Protein AF-A0A924YPX7-F1 (afdb_monomer)

Solvent-accessible surface area (backbone atoms only — not comparable to full-atom values): 20370 Å² total; per-residue (Å²): 118,102,68,87,63,78,76,49,75,68,55,46,31,71,74,67,75,46,56,71,67,58,42,47,72,77,21,93,62,18,71,65,40,52,32,58,79,67,73,52,71,82,62,98,81,65,88,79,87,69,49,73,69,54,42,52,54,50,44,54,51,50,30,52,48,48,40,57,52,16,71,75,41,89,43,35,63,50,70,67,57,47,29,70,74,68,69,49,53,67,71,54,42,50,70,62,23,90,63,19,62,62,46,46,34,56,76,32,71,48,53,85,43,94,85,47,98,66,92,66,54,72,66,57,46,46,48,48,48,47,54,44,29,66,74,66,76,43,89,66,52,68,70,55,37,46,72,70,35,100,57,56,49,66,65,46,35,69,71,34,72,37,71,70,39,42,54,52,53,43,49,56,47,36,58,74,77,44,70,84,48,76,68,62,74,79,53,76,78,89,85,76,86,82,76,92,68,78,96,77,76,92,77,81,95,82,77,88,76,79,84,85,76,84,87,67,101,60,93,84,76,35,62,80,61,65,52,96,84,42,52,45,40,58,85,42,38,69,42,33,52,54,51,44,69,76,43,33,60,83,75,36,33,47,81,76,48,78,52,95,54,88,47,30,24,41,31,29,37,58,81,32,80,90,79,68,36,66,44,83,39,31,29,33,68,25,39,38,48,47,49,49,66,74,73,64,65,62,68,91,66,38,59,32,38,42,16,43,40,79,74,45,92,86,56,92,55,51,75,47,39,49,59,61,50,49,60,62,56,66,70,66,62,134

pLDDT: mean 74.83, std 17.86, range [27.39, 98.38]

Foldseek 3Di:
DVPLDQADPVNCCVVVVDDQVNQCVVDVVGPVRVCVVVVRDDDPDDDDPQDPVNLVVVLVLLLVLLLVVCVVVVLEDDPVRSCVRSVDDQVSQCVSDVVRPVVSCVSNVGDYDPPDPQPDDLVRLLVQQVVLCVVVVARDDQVSSCVRGPDHPCSLCVVQVHDVSSLVSNLVVCCVPPVPDPCNVNRDDDDDDDDPDDPDDDDDPDDDDDDDDDDDPDDDFADQQPFPNRGGQDPWQVSLVVLCVVCVVVQQKAWPDADPDPQRTWIWGQPDPVVRDTDIFREHTGQEPCVCVVVVDDLVRGQEYEYCYYDDPPDPHHYDHVVVVSVVVVVPDD

Nearest PDB structures (foldseek):
  8ke8-assembly1_A  TM=3.317E-01  e=4.592E-02  Pseudomonas aeruginosa PAO1
  8ke8-assembly1_B  TM=3.394E-01  e=1.120E-01  Pseudomonas aeruginosa PAO1
  2gfn-assembly1_A  TM=3.762E-01  e=1.623E+00  Rhodococcus jostii RHA1
  2qtq-assembly1_A  TM=3.975E-01  e=3.311E+00  Novosphingobium aromaticivorans DSM 12444

Mean predicted aligned error: 21.14 Å

Structure (mmCIF, N/CA/C/O backbone):
data_AF-A0A924YPX7-F1
#
_entry.id   AF-A0A924YPX7-F1
#
loop_
_atom_site.group_PDB
_atom_site.id
_atom_site.type_symbol
_atom_site.label_atom_id
_atom_site.label_alt_id
_atom_site.label_comp_id
_atom_site.label_asym_id
_atom_site.label_entity_id
_atom_site.label_seq_id
_atom_site.pdbx_PDB_ins_code
_atom_site.Cartn_x
_atom_site.Cartn_y
_atom_site.Cartn_z
_atom_site.occupancy
_atom_site.B_iso_or_equiv
_atom_site.auth_seq_id
_atom_site.auth_comp_id
_atom_site.auth_asym_id
_atom_site.auth_atom_id
_atom_site.pdbx_PDB_model_num
ATOM 1 N N . ALA A 1 1 ? 11.083 26.591 34.589 1.00 41.91 1 ALA A N 1
ATOM 2 C CA . ALA A 1 1 ? 10.573 27.684 33.738 1.00 41.91 1 ALA A CA 1
ATOM 3 C C . ALA A 1 1 ? 10.255 28.860 34.644 1.00 41.91 1 ALA A C 1
ATOM 5 O O . ALA A 1 1 ? 9.500 28.667 35.586 1.00 41.91 1 ALA A O 1
ATOM 6 N N . GLU A 1 2 ? 10.817 30.038 34.387 1.00 41.34 2 GLU A N 1
ATOM 7 C CA . GLU A 1 2 ? 10.636 31.233 35.233 1.00 41.34 2 GLU A CA 1
ATOM 8 C C . GLU A 1 2 ? 9.213 31.822 35.226 1.00 41.34 2 GLU A C 1
ATOM 10 O O . GLU A 1 2 ? 8.984 32.828 35.872 1.00 41.34 2 GLU A O 1
ATOM 15 N N . ASN A 1 3 ? 8.230 31.198 34.565 1.00 39.47 3 ASN A N 1
ATOM 16 C CA . ASN A 1 3 ? 6.870 31.745 34.465 1.00 39.47 3 ASN A CA 1
ATOM 17 C C . ASN A 1 3 ? 5.744 30.707 34.589 1.00 39.47 3 ASN A C 1
ATOM 19 O O . ASN A 1 3 ? 4.694 30.881 33.980 1.00 39.47 3 ASN A O 1
ATOM 23 N N . GLY A 1 4 ? 5.942 29.597 35.316 1.00 49.72 4 GLY A N 1
ATOM 24 C CA . GLY A 1 4 ? 4.850 28.645 35.622 1.00 49.72 4 GLY A CA 1
ATOM 25 C C . GLY A 1 4 ? 4.107 28.059 34.404 1.00 49.72 4 GLY A C 1
ATOM 26 O O . GLY A 1 4 ? 3.046 27.460 34.552 1.00 49.72 4 GLY A O 1
ATOM 27 N N . GLY A 1 5 ? 4.646 28.245 33.198 1.00 50.56 5 GLY A N 1
ATOM 28 C CA . GLY A 1 5 ? 4.020 27.875 31.939 1.00 50.56 5 GLY A CA 1
ATOM 29 C C . GLY A 1 5 ? 4.278 26.416 31.589 1.00 50.56 5 GLY A C 1
ATOM 30 O O . GLY A 1 5 ? 5.393 25.909 31.734 1.00 50.56 5 GLY A O 1
ATOM 31 N N . VAL A 1 6 ? 3.229 25.756 31.105 1.00 57.00 6 VAL A N 1
ATOM 32 C CA . VAL A 1 6 ? 3.247 24.385 30.590 1.00 57.00 6 VAL A CA 1
ATOM 33 C C . VAL A 1 6 ? 4.208 24.310 29.398 1.00 57.00 6 VAL A C 1
ATOM 35 O O . VAL A 1 6 ? 3.916 24.852 28.339 1.00 57.00 6 VAL A O 1
ATOM 38 N N . ILE A 1 7 ? 5.348 23.632 29.558 1.00 61.16 7 ILE A N 1
ATOM 39 C CA . ILE A 1 7 ? 6.300 23.377 28.467 1.00 61.16 7 ILE A CA 1
ATOM 40 C C . ILE A 1 7 ? 6.010 22.012 27.833 1.00 61.16 7 ILE A C 1
ATOM 42 O O . ILE A 1 7 ? 5.847 21.006 28.528 1.00 61.16 7 ILE A O 1
ATOM 46 N N . SER A 1 8 ? 5.920 21.957 26.504 1.00 60.59 8 SER A N 1
ATOM 47 C CA . SER A 1 8 ? 5.726 20.689 25.785 1.00 60.59 8 SER A CA 1
ATOM 48 C C . SER A 1 8 ? 7.049 19.933 25.595 1.00 60.59 8 SER A C 1
ATOM 50 O O . SER A 1 8 ? 8.117 20.539 25.565 1.00 60.59 8 SER A O 1
ATOM 52 N N . ALA A 1 9 ? 6.995 18.611 25.377 1.00 54.22 9 ALA A N 1
ATOM 53 C CA . ALA A 1 9 ? 8.192 17.799 25.099 1.00 54.22 9 ALA A CA 1
ATOM 54 C C . ALA A 1 9 ? 9.000 18.328 23.904 1.00 54.22 9 ALA A C 1
ATOM 56 O O . ALA A 1 9 ? 10.225 18.280 23.891 1.00 54.22 9 ALA A O 1
ATOM 57 N N . ARG A 1 10 ? 8.298 18.837 22.886 1.00 55.50 10 ARG A N 1
ATOM 58 C CA . ARG A 1 10 ? 8.903 19.405 21.679 1.00 55.50 10 ARG A CA 1
ATOM 59 C C . ARG A 1 10 ? 9.604 20.728 21.981 1.00 55.50 10 ARG A C 1
ATOM 61 O O . ARG A 1 10 ? 10.709 20.953 21.507 1.00 55.50 10 ARG A O 1
ATOM 68 N N . GLU A 1 11 ? 8.980 21.569 22.795 1.00 61.91 11 GLU A N 1
ATOM 69 C CA . GLU A 1 11 ? 9.531 22.861 23.199 1.00 61.91 11 GLU A CA 1
ATOM 70 C C . GLU A 1 11 ? 10.724 22.705 24.153 1.00 61.91 11 GLU A C 1
ATOM 72 O O . GLU A 1 11 ? 11.704 23.435 24.036 1.00 61.91 11 GLU A O 1
ATOM 77 N N . PHE A 1 12 ? 10.690 21.704 25.037 1.00 68.50 12 PHE A N 1
ATOM 78 C CA . PHE A 1 12 ? 11.817 21.354 25.900 1.00 68.50 12 PHE A CA 1
ATOM 79 C C . PHE A 1 12 ? 13.024 20.856 25.100 1.00 68.50 12 PHE A C 1
ATOM 81 O O . PHE A 1 12 ? 14.140 21.295 25.348 1.00 68.50 12 PHE A O 1
ATOM 88 N N . VAL A 1 13 ? 12.809 19.998 24.098 1.00 65.94 13 VAL A N 1
ATOM 89 C CA . VAL A 1 13 ? 13.869 19.532 23.183 1.00 65.94 13 VAL A CA 1
ATOM 90 C C . VAL A 1 13 ? 14.471 20.703 22.399 1.00 65.94 13 VAL A C 1
ATOM 92 O O . VAL A 1 13 ? 15.687 20.802 22.261 1.00 65.94 13 VAL A O 1
ATOM 95 N N . GLN A 1 14 ? 13.629 21.629 21.936 1.00 66.88 14 GLN A N 1
ATOM 96 C CA . GLN A 1 14 ? 14.055 22.782 21.143 1.00 66.88 14 GLN A CA 1
ATOM 97 C C . GLN A 1 14 ? 14.807 23.842 21.964 1.00 66.88 14 GLN A C 1
ATOM 99 O O . GLN A 1 14 ? 15.749 24.441 21.455 1.00 66.88 14 GLN A O 1
ATOM 104 N N . LYS A 1 15 ? 14.404 24.081 23.220 1.00 72.25 15 LYS A N 1
ATOM 105 C CA . LYS A 1 15 ? 15.029 25.080 24.107 1.00 72.25 15 LYS A CA 1
ATOM 106 C C . LYS A 1 15 ? 16.181 24.519 24.944 1.00 72.25 15 LYS A C 1
ATOM 108 O O . LYS A 1 15 ? 17.091 25.261 25.287 1.00 72.25 15 LYS A O 1
ATOM 113 N N . GLY A 1 16 ? 16.124 23.236 25.297 1.00 69.12 16 GLY A N 1
ATOM 114 C CA . GLY A 1 16 ? 17.084 22.569 26.180 1.00 69.12 16 GLY A CA 1
ATOM 115 C C . GLY A 1 16 ? 18.235 21.872 25.457 1.00 69.12 16 GLY A C 1
ATOM 116 O O . GLY A 1 16 ? 19.184 21.465 26.112 1.00 69.12 16 GLY A O 1
ATOM 117 N N . GLY A 1 17 ? 18.172 21.711 24.130 1.00 6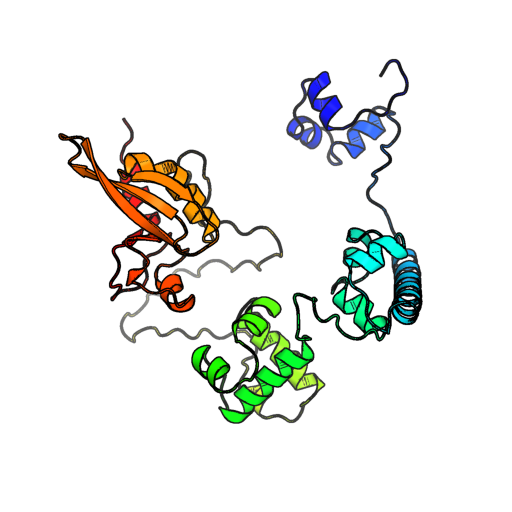3.12 17 GLY A N 1
ATOM 118 C CA . GLY A 1 17 ? 19.253 21.102 23.344 1.00 63.12 17 GLY A CA 1
ATOM 119 C C . GLY A 1 17 ? 19.420 19.587 23.532 1.00 63.12 17 GLY A C 1
ATOM 120 O O . GLY A 1 17 ? 20.372 19.008 23.016 1.00 63.12 17 GLY A O 1
ATOM 121 N N . PHE A 1 18 ? 18.500 18.926 24.237 1.00 71.38 18 PHE A N 1
ATOM 122 C CA . PHE A 1 18 ? 18.502 17.475 24.432 1.00 71.38 18 PHE A CA 1
ATOM 123 C C . PHE A 1 18 ? 17.587 16.798 23.412 1.00 71.38 18 PHE A C 1
ATOM 125 O O . PHE A 1 18 ? 16.430 17.192 23.267 1.00 71.38 18 PHE A O 1
ATOM 132 N N . SER A 1 19 ? 18.063 15.751 22.730 1.00 65.06 19 SER A N 1
ATOM 133 C CA . SER A 1 19 ? 17.203 14.954 21.849 1.00 65.06 19 SER A CA 1
ATOM 134 C C . SER A 1 19 ? 16.206 14.116 22.662 1.00 65.06 19 SER A C 1
ATOM 136 O O . SER A 1 19 ? 16.443 13.776 23.824 1.00 65.06 19 SER A O 1
ATOM 138 N N . ARG A 1 20 ? 15.078 13.732 22.046 1.00 56.12 20 ARG A N 1
ATOM 139 C CA . ARG A 1 20 ? 14.090 12.847 22.696 1.00 56.12 20 ARG A CA 1
ATOM 140 C C . ARG A 1 20 ? 14.691 11.506 23.119 1.00 56.12 20 ARG A C 1
ATOM 142 O O . ARG A 1 20 ? 14.263 10.956 24.125 1.00 56.12 20 ARG A O 1
ATOM 149 N N . GLU A 1 21 ? 15.688 11.025 22.384 1.00 63.78 21 GLU A N 1
ATOM 150 C CA . GLU A 1 21 ? 16.387 9.767 22.659 1.00 63.78 21 GLU A CA 1
ATOM 151 C C . GLU A 1 21 ? 17.209 9.836 23.947 1.00 63.78 21 GLU A C 1
ATOM 153 O O . GLU A 1 21 ? 17.250 8.867 24.701 1.00 63.78 21 GLU A O 1
ATOM 158 N N . VAL A 1 22 ? 17.820 10.991 24.235 1.00 71.75 22 VAL A N 1
ATOM 159 C CA . VAL A 1 22 ? 18.537 11.227 25.497 1.00 71.75 22 VAL A CA 1
ATOM 160 C C . VAL A 1 22 ? 17.563 11.195 26.675 1.00 71.75 22 VAL A C 1
ATOM 162 O O . VAL A 1 22 ? 17.852 10.570 27.691 1.00 71.75 22 VAL A O 1
ATOM 165 N N . ILE A 1 23 ? 16.374 11.785 26.518 1.00 66.06 23 ILE A N 1
ATOM 166 C CA . ILE A 1 23 ? 15.333 11.786 27.557 1.00 66.06 23 ILE A CA 1
ATOM 167 C C . ILE A 1 23 ? 14.850 10.359 27.846 1.00 66.06 23 ILE A C 1
ATOM 169 O O . ILE A 1 23 ? 14.754 9.981 29.005 1.00 66.06 23 ILE A O 1
ATOM 173 N N . THR A 1 24 ? 14.603 9.547 26.817 1.00 69.19 24 THR A N 1
ATOM 174 C CA . THR A 1 24 ? 14.185 8.141 26.987 1.00 69.19 24 THR A CA 1
ATOM 175 C C . THR A 1 24 ? 15.289 7.218 27.498 1.00 69.19 24 THR A C 1
ATOM 177 O O . THR A 1 24 ? 14.994 6.106 27.912 1.00 69.19 24 THR A O 1
ATOM 180 N N . ARG A 1 25 ? 16.559 7.639 27.438 1.00 72.12 25 ARG A N 1
ATOM 181 C CA . ARG A 1 25 ? 17.691 6.882 27.996 1.00 72.12 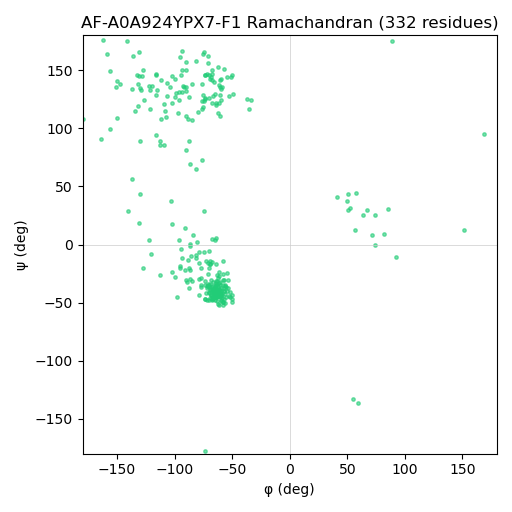25 ARG A CA 1
ATOM 182 C C . ARG A 1 25 ? 17.914 7.151 29.477 1.00 72.12 25 ARG A C 1
ATOM 184 O O . ARG A 1 25 ? 18.459 6.300 30.165 1.00 72.12 25 ARG A O 1
ATOM 191 N N . LEU A 1 26 ? 17.593 8.364 29.918 1.00 72.69 26 LEU A N 1
ATOM 192 C CA . LEU A 1 26 ? 17.820 8.822 31.289 1.00 72.69 26 LEU A CA 1
ATOM 193 C C . LEU A 1 26 ? 16.585 8.643 32.177 1.00 72.69 26 LEU A C 1
ATOM 195 O O . LEU A 1 26 ? 16.719 8.631 33.395 1.00 72.69 26 LEU A O 1
ATOM 199 N N . PHE A 1 27 ? 15.408 8.516 31.566 1.00 69.81 27 PHE A N 1
ATOM 200 C CA . PHE A 1 27 ? 14.130 8.329 32.239 1.00 69.81 27 PHE A CA 1
ATOM 201 C C . PHE A 1 27 ? 13.373 7.212 31.519 1.00 69.81 27 PHE A C 1
ATOM 203 O O . PHE A 1 27 ? 13.007 7.370 30.350 1.00 69.81 27 PHE A O 1
ATOM 210 N N . ASP A 1 28 ? 13.137 6.094 32.202 1.00 60.25 28 ASP A N 1
ATOM 211 C CA . ASP A 1 28 ? 12.469 4.908 31.650 1.00 60.25 28 ASP A CA 1
ATOM 212 C C . ASP A 1 28 ? 11.008 5.208 31.259 1.00 60.25 28 ASP A C 1
ATOM 214 O O . ASP A 1 28 ? 10.484 4.691 30.271 1.00 60.25 28 ASP A O 1
ATOM 218 N N . GLY A 1 29 ? 10.357 6.129 31.976 1.00 58.66 29 GLY A N 1
ATOM 219 C CA . GLY A 1 29 ? 9.059 6.721 31.641 1.00 58.66 29 GLY A CA 1
ATOM 220 C C . GLY A 1 29 ? 9.140 7.901 30.659 1.00 58.66 29 GLY A C 1
ATOM 221 O O . GLY A 1 29 ? 8.142 8.598 30.427 1.00 58.66 29 GLY A O 1
ATOM 222 N N . GLY A 1 30 ? 10.321 8.159 30.093 1.00 70.62 30 GLY A N 1
ATOM 223 C CA . GLY A 1 30 ? 10.601 9.199 29.111 1.00 70.62 30 GLY A CA 1
ATOM 224 C C . GLY A 1 30 ? 10.185 10.595 29.575 1.00 70.62 30 GLY A C 1
ATOM 225 O O . GLY A 1 30 ? 10.453 11.029 30.694 1.00 70.62 30 GLY A O 1
ATOM 226 N N . TRP A 1 31 ? 9.498 11.326 28.695 1.00 61.03 31 TRP A N 1
ATOM 227 C CA . TRP A 1 31 ? 9.063 12.702 28.962 1.00 61.03 31 TRP A CA 1
ATOM 228 C C . TRP A 1 31 ? 8.176 12.835 30.210 1.00 61.03 31 TRP A C 1
ATOM 230 O O . TRP A 1 31 ? 8.247 13.840 30.914 1.00 61.03 31 TRP A O 1
ATOM 240 N N . SER A 1 32 ? 7.342 11.834 30.489 1.00 55.81 32 SER A N 1
ATOM 241 C CA . SER A 1 32 ? 6.401 11.871 31.611 1.00 55.81 32 SER A CA 1
ATOM 242 C C . SER A 1 32 ? 7.112 11.818 32.961 1.00 55.81 32 SER A C 1
ATOM 244 O O . SER A 1 32 ? 6.704 12.515 33.889 1.00 55.81 32 SER A O 1
ATOM 246 N N . GLU A 1 33 ? 8.184 11.031 33.054 1.00 67.50 33 GLU A N 1
ATOM 247 C CA . GLU A 1 33 ? 8.979 10.867 34.271 1.00 67.50 33 GLU A CA 1
ATOM 248 C C . GLU A 1 33 ? 9.935 12.046 34.489 1.00 67.50 33 GLU A C 1
ATOM 250 O O . GLU A 1 33 ? 9.947 12.610 35.581 1.00 67.50 33 GLU A O 1
ATOM 255 N N . LEU A 1 34 ? 10.622 12.515 33.437 1.00 71.88 34 LEU A N 1
ATOM 256 C CA . LEU A 1 34 ? 11.422 13.748 33.487 1.00 71.88 34 LEU A CA 1
ATOM 257 C C . LEU A 1 34 ? 10.589 14.934 34.001 1.00 71.88 34 LEU A C 1
ATOM 259 O O . LEU A 1 34 ? 11.038 15.710 34.841 1.00 71.88 34 LEU A O 1
ATOM 263 N N . ARG A 1 35 ? 9.355 15.073 33.506 1.00 67.69 35 ARG A N 1
ATOM 264 C CA . ARG A 1 35 ? 8.432 16.143 33.902 1.00 67.69 35 ARG A CA 1
ATOM 265 C C . ARG A 1 35 ? 8.055 16.061 35.386 1.00 67.69 35 ARG A C 1
ATOM 267 O O . ARG A 1 35 ? 7.967 17.101 36.036 1.00 67.69 35 ARG A O 1
ATOM 274 N N . ASN A 1 36 ? 7.848 14.847 35.901 1.00 64.25 36 ASN A N 1
ATOM 275 C CA . ASN A 1 36 ? 7.548 14.605 37.312 1.00 64.25 36 ASN A CA 1
ATOM 276 C C . ASN A 1 36 ? 8.758 14.947 38.197 1.00 64.25 36 ASN A C 1
ATOM 278 O O . ASN A 1 36 ? 8.633 15.722 39.141 1.00 64.25 36 ASN A O 1
ATOM 282 N N . ALA A 1 37 ? 9.948 14.466 37.823 1.00 72.06 37 ALA A N 1
ATOM 283 C CA . ALA A 1 37 ? 11.198 14.772 38.516 1.00 72.06 37 ALA A CA 1
ATOM 284 C C . ALA A 1 37 ? 11.526 16.279 38.520 1.00 72.06 37 ALA A C 1
ATOM 286 O O . ALA A 1 37 ? 12.093 16.790 39.482 1.00 72.06 37 ALA A O 1
ATOM 287 N N . ALA A 1 38 ? 11.135 17.004 37.467 1.00 70.44 38 ALA A N 1
ATOM 288 C CA . ALA A 1 38 ? 11.343 18.445 37.330 1.00 70.44 38 ALA A CA 1
ATOM 289 C C . ALA A 1 38 ? 10.236 19.317 37.961 1.00 70.44 38 ALA A C 1
ATOM 291 O O . ALA A 1 38 ? 10.304 20.543 37.854 1.00 70.44 38 ALA A O 1
ATOM 292 N N . GLY A 1 39 ? 9.202 18.723 38.574 1.00 64.75 39 GLY A N 1
ATOM 293 C CA . GLY A 1 39 ? 8.096 19.465 39.196 1.00 64.75 39 GLY A CA 1
ATOM 294 C C . GLY A 1 39 ? 7.252 20.290 38.213 1.00 64.75 39 GLY A C 1
ATOM 295 O O . GLY A 1 39 ? 6.666 21.302 38.593 1.00 64.75 39 GLY A O 1
ATOM 296 N N . ILE A 1 40 ? 7.206 19.899 36.935 1.00 63.62 40 ILE A N 1
ATOM 297 C CA . ILE A 1 40 ? 6.476 20.620 35.884 1.00 63.62 40 ILE A CA 1
ATOM 298 C C . ILE A 1 40 ? 5.023 20.123 35.841 1.00 63.62 40 ILE A C 1
ATOM 300 O O . ILE A 1 40 ? 4.765 18.928 35.683 1.00 63.62 40 ILE A O 1
ATOM 304 N N . ALA A 1 41 ? 4.060 21.045 35.925 1.00 51.72 41 ALA A N 1
ATOM 305 C CA . ALA A 1 41 ? 2.635 20.718 35.890 1.00 51.72 41 ALA A CA 1
ATOM 306 C C . ALA A 1 41 ? 2.225 19.996 34.581 1.00 51.72 41 ALA A C 1
ATOM 308 O O . ALA A 1 41 ? 2.741 20.311 33.500 1.00 51.72 41 ALA A O 1
ATOM 309 N N . PRO A 1 42 ? 1.310 19.010 34.645 1.00 46.50 42 PRO A N 1
ATOM 310 C CA . PRO A 1 42 ? 0.964 18.185 33.495 1.00 46.50 42 PRO A CA 1
ATOM 311 C C . PRO A 1 42 ? 0.237 18.958 32.382 1.00 46.50 42 PRO A C 1
ATOM 313 O O . PRO A 1 42 ? -0.625 19.795 32.628 1.00 46.50 42 PRO A O 1
ATOM 316 N N . HIS A 1 43 ? 0.570 18.624 31.131 1.00 39.75 43 HIS A N 1
ATOM 317 C CA . HIS A 1 43 ? -0.114 19.110 29.930 1.00 39.75 43 HIS A CA 1
ATOM 318 C C . HIS A 1 43 ? -1.525 18.493 29.847 1.00 39.75 43 HIS A C 1
ATOM 320 O O . HIS A 1 43 ? -1.645 17.294 30.108 1.00 39.75 43 HIS A O 1
ATOM 326 N N . PRO A 1 44 ? -2.565 19.226 29.399 1.00 41.03 44 PRO A N 1
ATOM 327 C CA . PRO A 1 44 ? -3.962 18.757 29.332 1.00 41.03 44 PRO A CA 1
ATOM 328 C C . PRO A 1 44 ? -4.238 17.575 28.378 1.00 41.03 44 PRO A C 1
ATOM 330 O O . PRO A 1 44 ? -5.382 17.170 28.220 1.00 41.03 44 PRO A O 1
ATOM 333 N N . TYR A 1 45 ? -3.203 16.983 27.777 1.00 33.19 45 TYR A N 1
ATOM 334 C CA . TYR A 1 45 ? -3.290 15.701 27.077 1.00 33.19 45 TYR A CA 1
ATOM 335 C C . TYR A 1 45 ? -2.469 14.681 27.868 1.00 33.19 45 TYR A C 1
ATOM 337 O O . TYR A 1 45 ? -1.273 14.501 27.632 1.00 33.19 45 TYR A O 1
ATOM 345 N N . ALA A 1 46 ? -3.108 14.077 28.866 1.00 35.81 46 ALA A N 1
ATOM 346 C CA . ALA A 1 46 ? -2.582 12.938 29.608 1.00 35.81 46 ALA A CA 1
ATOM 347 C C . ALA A 1 46 ? -3.085 11.624 28.974 1.00 35.81 46 ALA A C 1
ATOM 349 O O . ALA A 1 46 ? -4.190 11.602 28.428 1.00 35.81 46 ALA A O 1
ATOM 350 N N . PRO A 1 47 ? -2.323 10.517 29.049 1.00 38.03 47 PRO A N 1
ATOM 351 C CA . PRO A 1 47 ? -2.890 9.194 28.822 1.00 38.03 47 PRO A CA 1
ATOM 352 C C . PRO A 1 47 ? -3.917 8.927 29.933 1.00 38.03 47 PRO A C 1
ATOM 354 O O . PRO A 1 47 ? -3.602 9.030 31.118 1.00 38.03 47 PRO A O 1
ATOM 357 N N . HIS A 1 48 ? -5.165 8.665 29.553 1.00 43.19 48 HIS A N 1
ATOM 358 C CA . HIS A 1 48 ? -6.250 8.411 30.498 1.00 43.19 48 HIS A CA 1
ATOM 359 C C . HIS A 1 48 ? -6.129 6.987 31.062 1.00 43.19 48 HIS A C 1
ATOM 361 O O . HIS A 1 48 ? -6.261 6.022 30.312 1.00 43.19 48 HIS A O 1
ATOM 367 N N . ASN A 1 49 ? -5.904 6.865 32.374 1.00 45.56 49 ASN A N 1
ATOM 368 C CA . ASN A 1 49 ? -6.105 5.626 33.132 1.00 45.56 49 ASN A CA 1
ATOM 369 C C . ASN A 1 49 ? -7.612 5.426 33.360 1.00 45.56 49 ASN A C 1
ATOM 371 O O . ASN A 1 49 ? -8.107 5.654 34.460 1.00 45.56 49 ASN A O 1
ATOM 375 N N . ASP A 1 50 ? -8.350 5.067 32.310 1.00 51.53 50 ASP A N 1
ATOM 376 C CA . ASP A 1 50 ? -9.742 4.638 32.465 1.00 51.53 50 ASP A CA 1
ATOM 377 C C . ASP A 1 50 ? -9.741 3.217 33.054 1.00 51.53 50 ASP A C 1
ATOM 379 O O . ASP A 1 50 ? -9.117 2.313 32.492 1.00 51.53 50 ASP A O 1
ATOM 383 N N . THR A 1 51 ? -10.402 3.006 34.195 1.00 57.44 51 THR A N 1
ATOM 384 C CA . THR A 1 51 ? -10.592 1.653 34.740 1.00 57.44 51 THR A CA 1
ATOM 385 C C . THR A 1 51 ? -11.592 0.869 33.879 1.00 57.44 51 THR A C 1
ATOM 387 O O . THR A 1 51 ? -12.356 1.460 33.115 1.00 57.44 51 THR A O 1
ATOM 390 N N . ALA A 1 52 ? -11.631 -0.464 33.995 1.00 51.00 52 ALA A N 1
ATOM 391 C CA . ALA A 1 52 ? -12.609 -1.283 33.263 1.00 51.00 52 ALA A CA 1
ATOM 392 C C . ALA A 1 52 ? -14.062 -0.818 33.513 1.00 51.00 52 ALA A C 1
ATOM 394 O O . ALA A 1 52 ? -14.836 -0.676 32.569 1.00 51.00 52 ALA A O 1
ATOM 395 N N . ASN A 1 53 ? -14.385 -0.439 34.757 1.00 58.69 53 ASN A N 1
ATOM 396 C CA . ASN A 1 53 ? -15.692 0.121 35.113 1.00 58.69 53 ASN A CA 1
ATOM 397 C C . ASN A 1 53 ? -15.984 1.468 34.425 1.00 58.69 53 ASN A C 1
ATOM 399 O O . ASN A 1 53 ? -17.132 1.736 34.067 1.00 58.69 53 ASN A O 1
ATOM 403 N N . ASP A 1 54 ? -14.970 2.314 34.215 1.00 69.19 54 ASP A N 1
ATOM 404 C CA . ASP A 1 54 ? -15.142 3.593 33.515 1.00 69.19 54 ASP A CA 1
ATOM 405 C C . ASP A 1 54 ? -15.421 3.383 32.025 1.00 69.19 54 ASP A C 1
ATOM 407 O O . ASP A 1 54 ? -16.205 4.121 31.424 1.00 69.19 54 ASP A O 1
ATOM 411 N N . LEU A 1 55 ? -14.789 2.376 31.417 1.00 67.75 55 LEU A N 1
ATOM 412 C CA . LEU A 1 55 ? -15.017 2.025 30.018 1.00 67.75 55 LEU A CA 1
ATOM 413 C C . LEU A 1 55 ? -16.414 1.434 29.811 1.00 67.75 55 LEU A C 1
ATOM 415 O O . LEU A 1 55 ? -17.075 1.827 28.852 1.00 67.75 55 LEU A O 1
ATOM 419 N N . ASP A 1 56 ? -16.907 0.601 30.728 1.00 69.94 56 ASP A N 1
ATOM 420 C CA . ASP A 1 56 ? -18.267 0.048 30.667 1.00 69.94 56 ASP A CA 1
ATOM 421 C C . ASP A 1 56 ? -19.345 1.132 30.816 1.00 69.94 56 ASP A C 1
ATOM 423 O O . ASP A 1 56 ? -20.312 1.179 30.045 1.00 69.94 56 ASP A O 1
ATOM 427 N N . ALA A 1 57 ? -19.157 2.072 31.747 1.00 74.38 57 ALA A N 1
ATOM 428 C CA . ALA A 1 57 ? -20.050 3.220 31.893 1.00 74.38 57 ALA A CA 1
ATOM 429 C C . ALA A 1 57 ? -20.059 4.095 30.625 1.00 74.38 57 ALA A C 1
ATOM 431 O O . ALA A 1 57 ? -21.124 4.492 30.137 1.00 74.38 57 ALA A O 1
ATOM 432 N N . LYS A 1 58 ? -18.881 4.348 30.035 1.00 82.19 58 LYS A N 1
ATOM 433 C CA . LYS A 1 58 ? -18.752 5.072 28.759 1.00 82.19 58 LYS A CA 1
ATOM 434 C C . LYS A 1 58 ? -19.380 4.297 27.600 1.00 82.19 58 LYS A C 1
ATOM 436 O O . LYS A 1 58 ? -20.030 4.914 26.759 1.00 82.19 58 LYS A O 1
ATOM 441 N N . ARG A 1 59 ? -19.261 2.966 27.574 1.00 81.31 59 ARG A N 1
ATOM 442 C CA . ARG A 1 59 ? -19.883 2.084 26.574 1.00 81.31 59 ARG A CA 1
ATOM 443 C C . ARG A 1 59 ? -21.396 2.258 26.562 1.00 81.31 59 ARG A C 1
ATOM 445 O O . ARG A 1 59 ? -21.979 2.524 25.511 1.00 81.31 59 ARG A O 1
ATOM 452 N N . MET A 1 60 ? -22.024 2.202 27.734 1.00 81.88 60 MET A N 1
ATOM 453 C CA . MET A 1 60 ? -23.471 2.394 27.878 1.00 81.88 60 MET A CA 1
ATOM 454 C C . MET A 1 60 ? -23.921 3.816 27.519 1.00 81.88 60 MET A C 1
ATOM 456 O O . MET A 1 60 ? -24.944 3.993 26.845 1.00 81.88 60 MET A O 1
ATOM 460 N N . ALA A 1 61 ? -23.143 4.830 27.907 1.00 84.56 61 ALA A N 1
ATOM 461 C CA . ALA A 1 61 ? -23.419 6.221 27.553 1.00 84.56 61 ALA A CA 1
ATOM 462 C C . ALA A 1 61 ? -23.352 6.453 26.033 1.00 84.56 61 ALA A C 1
ATOM 464 O O . ALA A 1 61 ? -24.234 7.103 25.470 1.00 84.56 61 ALA A O 1
ATOM 465 N N . MET A 1 62 ? -22.358 5.872 25.350 1.00 86.75 62 MET A N 1
ATOM 466 C CA . MET A 1 62 ? -22.218 5.963 23.895 1.00 86.75 62 MET A CA 1
ATOM 467 C C . MET A 1 62 ? -23.368 5.277 23.155 1.00 86.75 62 MET A C 1
ATOM 469 O O . MET A 1 62 ? -23.912 5.870 22.225 1.00 86.75 62 MET A O 1
ATOM 473 N N . ILE A 1 63 ? -23.785 4.077 23.580 1.00 86.62 63 ILE A N 1
ATOM 474 C CA . ILE A 1 63 ? -24.925 3.359 22.978 1.00 86.62 63 ILE A CA 1
ATOM 475 C C . ILE A 1 63 ? -26.208 4.186 23.104 1.00 86.62 63 ILE A C 1
ATOM 477 O O . ILE A 1 63 ? -26.957 4.339 22.139 1.00 86.62 63 ILE A O 1
ATOM 481 N N . THR A 1 64 ? -26.448 4.757 24.284 1.00 88.75 64 THR A N 1
ATOM 482 C CA . THR A 1 64 ? -27.630 5.590 24.546 1.00 88.75 64 THR A CA 1
ATOM 483 C C . THR A 1 64 ? -27.613 6.863 23.699 1.00 88.75 64 THR A C 1
ATOM 485 O O . THR A 1 64 ? -28.614 7.201 23.066 1.00 88.75 64 THR A O 1
ATOM 488 N N . ALA A 1 65 ? -26.466 7.544 23.623 1.00 87.44 65 ALA A N 1
ATOM 489 C CA . ALA A 1 65 ? -26.303 8.726 22.782 1.00 87.44 65 ALA A CA 1
ATOM 490 C C . ALA A 1 65 ? -26.521 8.399 21.298 1.00 87.44 65 ALA A C 1
ATOM 492 O O . ALA A 1 65 ? -27.199 9.150 20.601 1.00 87.44 65 ALA A O 1
ATOM 493 N N . ALA A 1 66 ? -26.000 7.264 20.826 1.00 87.19 66 ALA A N 1
ATOM 494 C CA . ALA A 1 66 ? -26.147 6.836 19.441 1.00 87.19 66 ALA A CA 1
ATOM 495 C C . ALA A 1 66 ? -27.623 6.587 19.094 1.00 87.19 66 ALA A C 1
ATOM 497 O O . ALA A 1 66 ? -28.096 7.098 18.080 1.00 87.19 66 ALA A O 1
ATOM 498 N N . LYS A 1 67 ? -28.374 5.895 19.965 1.00 88.69 67 LYS A N 1
ATOM 499 C CA . LYS A 1 67 ? -29.825 5.683 19.806 1.00 88.69 67 LYS A CA 1
ATOM 500 C C . LYS A 1 67 ? -30.595 6.999 19.700 1.00 88.69 67 LYS A C 1
ATOM 502 O O . LYS A 1 67 ? -31.406 7.166 18.793 1.00 88.69 67 LYS A O 1
ATOM 507 N N . ASN A 1 68 ? -30.310 7.947 20.592 1.00 86.31 68 ASN A N 1
ATOM 508 C CA . ASN A 1 68 ? -30.987 9.245 20.612 1.00 86.31 68 ASN A CA 1
ATOM 509 C C . ASN A 1 68 ? -30.681 10.082 19.363 1.00 86.31 68 ASN A C 1
ATOM 511 O O . ASN A 1 68 ? -31.575 10.722 18.816 1.00 86.31 68 ASN A O 1
ATOM 515 N N . ILE A 1 69 ? -29.428 10.070 18.903 1.00 86.56 69 ILE A N 1
ATOM 516 C CA . ILE A 1 69 ? -29.001 10.796 17.702 1.00 86.56 69 ILE A CA 1
ATOM 517 C C . ILE A 1 69 ? -29.647 10.189 16.452 1.00 86.56 69 ILE A C 1
ATOM 519 O O . ILE A 1 69 ? -30.191 10.934 15.641 1.00 86.56 69 ILE A O 1
ATOM 523 N N . ALA A 1 70 ? -29.667 8.860 16.333 1.00 84.38 70 ALA A N 1
ATOM 524 C CA . ALA A 1 70 ? -30.296 8.180 15.204 1.00 84.38 70 ALA A CA 1
ATOM 525 C C . ALA A 1 70 ? -31.814 8.394 15.158 1.00 84.38 70 ALA A C 1
ATOM 527 O O . ALA A 1 70 ? -32.360 8.619 14.082 1.00 84.38 70 ALA A O 1
ATOM 528 N N . ALA A 1 71 ? -32.494 8.412 16.310 1.00 84.50 71 ALA A N 1
ATOM 529 C CA . ALA A 1 71 ? -33.920 8.742 16.381 1.00 84.50 71 ALA A CA 1
ATOM 530 C C . ALA A 1 71 ? -34.235 10.168 15.885 1.00 84.50 71 ALA A C 1
ATOM 532 O O . ALA A 1 71 ? -35.355 10.441 15.468 1.00 84.50 71 ALA A O 1
ATOM 533 N N . GLN A 1 72 ? -33.252 11.072 15.915 1.00 82.31 72 GLN A N 1
ATOM 534 C CA . GLN A 1 72 ? -33.365 12.450 15.426 1.00 82.31 72 GLN A CA 1
ATOM 535 C C . GLN A 1 72 ? -32.889 12.624 13.969 1.00 82.31 72 GLN A C 1
ATOM 537 O O . GLN A 1 72 ? -32.984 13.732 13.449 1.00 82.31 72 GLN A O 1
ATOM 542 N N . SER A 1 73 ? -32.364 11.571 13.333 1.00 73.50 73 SER A N 1
ATOM 543 C CA . SER A 1 73 ? -31.800 11.581 11.970 1.00 73.50 73 SER A CA 1
ATOM 544 C C . SER A 1 73 ? -32.370 10.443 11.106 1.00 73.50 73 SER A C 1
ATOM 546 O O . SER A 1 73 ? -31.624 9.735 10.432 1.00 73.50 73 SER A O 1
ATOM 548 N N . ASP A 1 74 ? -33.686 10.210 11.165 1.00 71.69 74 ASP A N 1
ATOM 549 C CA . ASP A 1 74 ? -34.394 9.183 10.374 1.00 71.69 74 ASP A CA 1
ATOM 550 C C . ASP A 1 74 ? -33.804 7.758 10.480 1.00 71.69 74 ASP A C 1
ATOM 552 O O . ASP A 1 74 ? -33.859 6.957 9.549 1.00 71.69 74 ASP A O 1
ATOM 556 N N . GLY A 1 75 ? -33.227 7.414 11.636 1.00 66.06 75 GLY A N 1
ATOM 557 C CA . GLY A 1 75 ? -32.689 6.080 11.911 1.00 66.06 75 GLY A CA 1
ATOM 558 C C . GLY A 1 75 ? -31.289 5.822 11.350 1.00 66.06 75 GLY A C 1
ATOM 559 O O . GLY A 1 75 ? -30.818 4.683 11.412 1.00 66.06 75 GLY A O 1
ATOM 560 N N . VAL A 1 76 ? -30.604 6.851 10.841 1.00 68.06 76 VAL A N 1
ATOM 561 C CA . VAL A 1 76 ? -29.273 6.727 10.239 1.00 68.06 76 VAL A CA 1
ATOM 562 C C . VAL A 1 76 ? -28.328 7.794 10.800 1.00 68.06 76 VAL A C 1
ATOM 564 O O . VAL A 1 76 ? -28.694 8.946 10.996 1.00 68.06 76 VAL A O 1
ATOM 567 N N . THR A 1 77 ? -27.080 7.433 11.103 1.00 77.75 77 THR A N 1
ATOM 568 C CA . THR A 1 77 ? -26.069 8.383 11.598 1.00 77.75 77 THR A CA 1
ATOM 569 C C . THR A 1 77 ? -24.677 7.939 11.161 1.00 77.75 77 THR A C 1
ATOM 571 O O . THR A 1 77 ? -24.362 6.748 11.173 1.00 77.75 77 THR A O 1
ATOM 574 N N . SER A 1 78 ? -23.821 8.886 10.770 1.00 77.25 78 SER A N 1
ATOM 575 C CA . SER A 1 78 ? -22.411 8.606 10.454 1.00 77.25 78 SER A CA 1
ATOM 576 C C . SER A 1 78 ? -21.505 8.741 11.685 1.00 77.25 78 SER A C 1
ATOM 578 O O . SER A 1 78 ? -21.800 9.506 12.600 1.00 77.25 78 SER A O 1
ATOM 580 N N . ALA A 1 79 ? -20.335 8.090 11.685 1.00 71.62 79 ALA A N 1
ATOM 581 C CA . ALA A 1 79 ? -19.353 8.226 12.773 1.00 71.62 79 ALA A CA 1
ATOM 582 C C . ALA A 1 79 ? -18.934 9.686 13.028 1.00 71.62 79 ALA A C 1
ATOM 584 O O . ALA A 1 79 ? -18.657 10.085 14.159 1.00 71.62 79 ALA A O 1
ATOM 585 N N . ARG A 1 80 ? -18.865 10.487 11.955 1.00 75.00 80 ARG A N 1
ATOM 586 C CA . ARG A 1 80 ? -18.518 11.910 12.017 1.00 75.00 80 ARG A CA 1
ATOM 587 C C . ARG A 1 80 ? -19.634 12.719 12.668 1.00 75.00 80 ARG A C 1
ATOM 589 O O . ARG A 1 80 ? -19.351 13.516 13.554 1.00 75.00 80 ARG A O 1
ATOM 596 N N . GLU A 1 81 ? -20.871 12.499 12.239 1.00 79.69 81 GLU A N 1
ATOM 597 C CA . GLU A 1 81 ? -22.047 13.173 12.791 1.00 79.69 81 GLU A CA 1
ATOM 598 C C . GLU A 1 81 ? -22.258 12.802 14.263 1.00 79.69 81 GLU A C 1
ATOM 600 O O . GLU A 1 81 ? -22.458 13.680 15.099 1.00 79.69 81 GLU A O 1
ATOM 605 N N . PHE A 1 82 ? -22.116 11.519 14.605 1.00 85.44 82 PHE A N 1
ATOM 606 C CA . PHE A 1 82 ? -22.167 11.061 15.989 1.00 85.44 82 PHE A CA 1
ATOM 607 C C . PHE A 1 82 ? -21.114 11.750 16.857 1.00 85.44 82 PHE A C 1
ATOM 609 O O . PHE A 1 82 ? -21.458 12.278 17.911 1.00 85.44 82 PHE A O 1
ATOM 616 N N . ALA A 1 83 ? -19.848 11.795 16.427 1.00 82.12 83 ALA A N 1
ATOM 617 C CA . ALA A 1 83 ? -18.787 12.452 17.193 1.00 82.12 83 ALA A CA 1
ATOM 618 C C . ALA A 1 83 ? -19.058 13.958 17.381 1.00 82.12 83 ALA A C 1
ATOM 620 O O . ALA A 1 83 ? -18.829 14.500 18.460 1.00 82.12 83 ALA A O 1
ATOM 621 N N . GLN A 1 84 ? -19.599 14.626 16.356 1.00 80.19 84 GLN A N 1
ATOM 622 C CA . GLN A 1 84 ? -19.962 16.045 16.422 1.00 80.19 84 GLN A CA 1
ATOM 623 C C . GLN A 1 84 ? -21.132 16.318 17.376 1.00 80.19 84 GLN A C 1
ATOM 625 O O . GLN A 1 84 ? -21.105 17.316 18.090 1.00 80.19 84 GLN A O 1
ATOM 630 N N . ARG A 1 85 ? -22.150 15.449 17.400 1.00 81.69 85 ARG A N 1
ATOM 631 C CA . ARG A 1 85 ? -23.383 15.660 18.181 1.00 81.69 85 ARG A CA 1
ATOM 632 C C . ARG A 1 85 ? -23.316 15.122 19.606 1.00 81.69 85 ARG A C 1
ATOM 634 O O . ARG A 1 85 ? -23.947 15.684 20.492 1.00 81.69 85 ARG A O 1
ATOM 641 N N . SER A 1 86 ? -22.576 14.040 19.829 1.00 84.31 86 SER A N 1
ATOM 642 C CA . SER A 1 86 ? -22.428 13.422 21.153 1.00 84.31 86 SER A CA 1
ATOM 643 C C . SER A 1 86 ? -21.296 14.027 21.984 1.00 84.31 86 SER A C 1
ATOM 645 O O . SER A 1 86 ? -21.270 13.846 23.197 1.00 84.31 86 SER A O 1
ATOM 647 N N . GLY A 1 87 ? -20.337 14.706 21.343 1.00 77.62 87 GLY A N 1
ATOM 648 C CA . GLY A 1 87 ? -19.126 15.208 21.996 1.00 77.62 87 GLY A CA 1
ATOM 649 C C . GLY A 1 87 ? -18.095 14.121 22.329 1.00 77.62 87 GLY A C 1
ATOM 650 O O . GLY A 1 87 ? -17.020 14.440 22.837 1.00 77.62 87 GLY A O 1
ATOM 651 N N . PHE A 1 88 ? -18.370 12.847 22.024 1.00 83.00 88 PHE A N 1
ATOM 652 C CA . PHE A 1 88 ? -17.387 11.778 22.172 1.00 8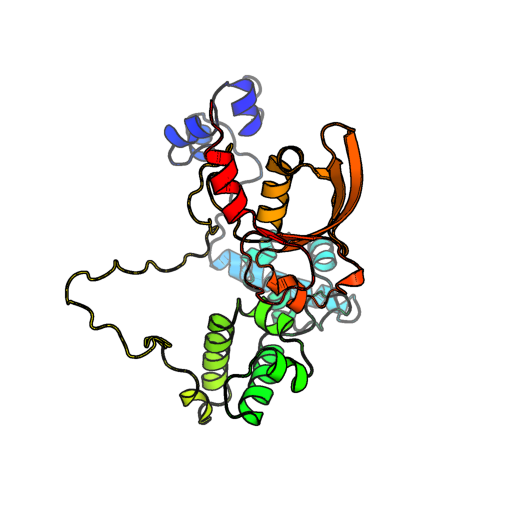3.00 88 PHE A CA 1
ATOM 653 C C . PHE A 1 88 ? -16.354 11.836 21.045 1.00 83.00 88 PHE A C 1
ATOM 655 O O . PHE A 1 88 ? -16.690 11.858 19.858 1.00 83.00 88 PHE A O 1
ATOM 662 N N . SER A 1 89 ? -15.071 11.821 21.412 1.00 73.62 89 SER A N 1
ATOM 663 C CA . SER A 1 89 ? -13.998 11.767 20.423 1.00 73.62 89 SER A CA 1
ATOM 664 C C . SER A 1 89 ? -13.996 10.420 19.701 1.00 73.62 89 SER A C 1
ATOM 666 O O . SER A 1 89 ? -14.273 9.372 20.288 1.00 73.62 89 SER A O 1
ATOM 668 N N . ARG A 1 90 ? -13.623 10.431 18.417 1.00 69.62 90 ARG A N 1
ATOM 669 C CA . ARG A 1 90 ? -13.483 9.197 17.629 1.00 69.62 90 ARG A CA 1
ATOM 670 C C . ARG A 1 90 ? -12.490 8.225 18.265 1.00 69.62 90 ARG A C 1
ATOM 672 O O . ARG A 1 90 ? -12.753 7.030 18.280 1.00 69.62 90 ARG A O 1
ATOM 679 N N . ASP A 1 91 ? -11.407 8.734 18.842 1.00 64.56 91 ASP A N 1
ATOM 680 C CA . ASP A 1 91 ? -10.393 7.913 19.511 1.00 64.56 91 ASP A CA 1
ATOM 681 C C . ASP A 1 91 ? -10.944 7.173 20.735 1.00 64.56 91 ASP A C 1
ATOM 683 O O . ASP A 1 91 ? -10.522 6.055 21.019 1.00 64.56 91 ASP A O 1
ATOM 687 N N . LEU A 1 92 ? -11.901 7.769 21.457 1.00 71.75 92 LEU A N 1
ATOM 688 C CA . LEU A 1 92 ? -12.557 7.099 22.576 1.00 71.75 92 LEU A CA 1
ATOM 689 C C . LEU A 1 92 ? -13.496 5.988 22.086 1.00 71.75 92 LEU A C 1
ATOM 691 O O . LEU A 1 92 ? -13.542 4.932 22.707 1.00 71.75 92 LEU A O 1
ATOM 695 N N . ILE A 1 93 ? -14.176 6.177 20.949 1.00 70.69 93 ILE A N 1
ATOM 696 C CA . ILE A 1 93 ? -15.018 5.134 20.335 1.00 70.69 93 ILE A CA 1
ATOM 697 C C . ILE A 1 93 ? -14.176 3.896 20.008 1.00 70.69 93 ILE A C 1
ATOM 699 O O . ILE A 1 93 ? -14.548 2.799 20.400 1.00 70.69 93 ILE A O 1
ATOM 703 N N . TYR A 1 94 ? -13.020 4.068 19.358 1.00 64.06 94 TYR A N 1
ATOM 704 C CA . TYR A 1 94 ? -12.116 2.953 19.026 1.00 64.06 94 TYR A CA 1
ATOM 705 C C . TYR A 1 94 ? -11.433 2.315 20.244 1.00 64.06 94 TYR A C 1
ATOM 707 O O . TYR A 1 94 ? -10.844 1.246 20.117 1.00 64.06 94 TYR A O 1
ATOM 715 N N . ARG A 1 95 ? -11.477 2.965 21.412 1.00 64.50 95 ARG A N 1
ATOM 716 C CA . ARG A 1 95 ? -10.963 2.409 22.671 1.00 64.50 95 ARG A CA 1
ATOM 717 C C . ARG A 1 95 ? -12.014 1.581 23.407 1.00 64.50 95 ARG A C 1
ATOM 719 O O . ARG A 1 95 ? -11.665 0.601 24.047 1.00 64.50 95 ARG A O 1
ATOM 726 N N . VAL A 1 96 ? -13.273 2.017 23.354 1.00 66.56 96 VAL A N 1
ATOM 727 C CA . VAL A 1 96 ? -14.404 1.390 24.058 1.00 66.56 96 VAL A CA 1
ATOM 728 C C . VAL A 1 96 ? -15.031 0.259 23.232 1.00 66.56 96 VAL A C 1
ATOM 730 O O . VAL A 1 96 ? -15.551 -0.697 23.799 1.00 66.56 96 VAL A O 1
ATOM 733 N N . PHE A 1 97 ? -14.972 0.361 21.904 1.00 61.25 97 PHE A N 1
ATOM 734 C CA . PHE A 1 97 ? -15.483 -0.628 20.959 1.00 61.25 97 PHE A CA 1
ATOM 735 C C . PHE A 1 97 ? -14.330 -1.102 20.071 1.00 61.25 97 PHE A C 1
ATOM 737 O O . PHE A 1 97 ? -13.773 -0.307 19.307 1.00 61.25 97 PHE A O 1
ATOM 744 N N . GLU A 1 98 ? -13.976 -2.387 20.140 1.00 49.50 98 GLU A N 1
ATOM 745 C CA . GLU A 1 98 ? -12.908 -2.978 19.320 1.00 49.50 98 GLU A CA 1
ATOM 746 C C . GLU A 1 98 ? -13.242 -2.892 17.822 1.00 49.50 98 GLU A C 1
ATOM 748 O O . GLU A 1 98 ? -12.370 -2.631 16.987 1.00 49.50 98 GLU A O 1
ATOM 753 N N . GLY A 1 99 ? -14.527 -3.029 17.476 1.00 50.06 99 GLY A N 1
ATOM 754 C CA . GLY A 1 99 ? -15.048 -2.802 16.126 1.00 50.06 99 GLY A CA 1
ATOM 755 C C . GLY A 1 99 ? -15.290 -1.323 15.791 1.00 50.06 99 GLY A C 1
ATOM 756 O O . GLY A 1 99 ? -15.765 -1.001 14.696 1.00 50.06 99 GLY A O 1
ATOM 757 N N . GLY A 1 100 ? -14.965 -0.407 16.708 1.00 69.75 100 GLY A N 1
ATOM 758 C CA . GLY A 1 100 ? -15.137 1.034 16.565 1.00 69.75 100 GLY A CA 1
ATOM 759 C C . GLY A 1 100 ? -16.592 1.436 16.317 1.00 69.75 100 GLY A C 1
ATOM 760 O O . GLY A 1 100 ? -17.521 0.923 16.936 1.00 69.75 100 GLY A O 1
ATOM 761 N N . TRP A 1 101 ? -16.804 2.364 15.379 1.00 77.38 101 TRP A N 1
ATOM 762 C CA . TRP A 1 101 ? -18.145 2.858 15.038 1.00 77.38 101 TRP A CA 1
ATOM 763 C C . TRP A 1 101 ? -19.121 1.749 14.623 1.00 77.38 101 TRP A C 1
ATOM 765 O O . TRP A 1 101 ? -20.305 1.830 14.936 1.00 77.38 101 TRP A O 1
ATOM 775 N N . SER A 1 102 ? -18.636 0.716 13.930 1.00 64.12 102 SER A N 1
ATOM 776 C CA . SER A 1 102 ? -19.485 -0.369 13.435 1.00 64.12 102 SER A CA 1
ATOM 777 C C . SER A 1 102 ? -20.107 -1.175 14.577 1.00 64.12 102 SER A C 1
ATOM 779 O O . SER A 1 102 ? -21.308 -1.429 14.540 1.00 64.12 102 SER A O 1
ATOM 781 N N . GLU A 1 103 ? -19.320 -1.501 15.604 1.00 69.69 103 GLU A N 1
ATOM 782 C CA . GLU A 1 103 ? -19.795 -2.226 16.791 1.00 69.69 103 GLU A CA 1
ATOM 783 C C . GLU A 1 103 ? -20.715 -1.347 17.652 1.00 69.69 103 GLU A C 1
ATOM 785 O O . GLU A 1 103 ? -21.764 -1.802 18.100 1.00 69.69 103 GLU A O 1
ATOM 790 N N . LEU A 1 104 ? -20.384 -0.061 17.831 1.00 78.06 104 LEU A N 1
ATOM 791 C CA . LEU A 1 104 ? -21.260 0.884 18.534 1.00 78.06 104 LEU A CA 1
ATOM 792 C C . LEU A 1 104 ? -22.629 1.008 17.845 1.00 78.06 104 LEU A C 1
ATOM 794 O O . LEU A 1 104 ? -23.664 1.014 18.510 1.00 78.06 104 LEU A O 1
ATOM 798 N N . ARG A 1 105 ? -22.645 1.086 16.512 1.00 80.75 105 ARG A N 1
ATOM 799 C CA . ARG A 1 105 ? -23.873 1.165 15.714 1.00 80.75 105 ARG A CA 1
ATOM 800 C C . ARG A 1 105 ? -24.745 -0.080 15.890 1.00 80.75 105 ARG A C 1
ATOM 802 O O . ARG A 1 105 ? -25.954 0.049 16.065 1.00 80.75 105 ARG A O 1
ATOM 809 N N . GLU A 1 106 ? -24.131 -1.258 15.855 1.00 73.94 106 GLU A N 1
ATOM 810 C CA . GLU A 1 106 ? -24.805 -2.542 16.064 1.00 73.94 106 GLU A CA 1
ATOM 811 C C . GLU A 1 106 ? -25.385 -2.643 17.478 1.00 73.94 106 GLU A C 1
ATOM 813 O O . GLU A 1 106 ? -26.578 -2.891 17.640 1.00 73.94 106 GLU A O 1
ATOM 818 N N . ALA A 1 107 ? -24.588 -2.316 18.499 1.00 73.19 107 ALA A N 1
ATOM 819 C CA . ALA A 1 107 ? -25.042 -2.271 19.888 1.00 73.19 107 ALA A CA 1
ATOM 820 C C . ALA A 1 107 ? -26.170 -1.241 20.116 1.00 73.19 107 ALA A C 1
ATOM 822 O O . ALA A 1 107 ? -27.003 -1.393 21.016 1.00 73.19 107 ALA A O 1
ATOM 823 N N . ALA A 1 108 ? -26.218 -0.190 19.294 1.00 83.50 108 ALA A N 1
ATOM 824 C CA . ALA A 1 108 ? -27.275 0.811 19.294 1.00 83.50 108 ALA A CA 1
ATOM 825 C C . ALA A 1 108 ? -28.501 0.433 18.440 1.00 83.50 108 ALA A C 1
ATOM 827 O O . ALA A 1 108 ? -29.527 1.098 18.564 1.00 83.50 108 ALA A O 1
ATOM 828 N N . GLY A 1 109 ? -28.441 -0.626 17.626 1.00 80.88 109 GLY A N 1
ATOM 829 C CA . GLY A 1 109 ? -29.533 -1.034 16.736 1.00 80.88 109 GLY A CA 1
ATOM 830 C C . GLY A 1 109 ? -29.807 -0.046 15.595 1.00 80.88 109 GLY A C 1
ATOM 831 O O . GLY A 1 109 ? -30.950 0.095 15.169 1.00 80.88 109 GLY A O 1
ATOM 832 N N . ILE A 1 110 ? -28.785 0.679 15.133 1.00 78.38 110 ILE A N 1
ATOM 833 C CA . ILE A 1 110 ? -28.907 1.711 14.091 1.00 78.38 110 ILE A CA 1
ATOM 834 C C . ILE A 1 110 ? -28.638 1.090 12.714 1.00 78.38 110 ILE A C 1
ATOM 836 O O . ILE A 1 110 ? -27.676 0.338 12.538 1.00 78.38 110 ILE A O 1
ATOM 840 N N . ALA A 1 111 ? -29.458 1.433 11.718 1.00 65.75 111 ALA A N 1
ATOM 841 C CA . ALA A 1 111 ? -29.306 0.929 10.357 1.00 65.75 111 ALA A CA 1
ATOM 842 C C . ALA A 1 111 ? -28.021 1.467 9.679 1.00 65.75 111 ALA A C 1
ATOM 844 O O . ALA A 1 111 ? -27.560 2.573 9.989 1.00 65.75 111 ALA A O 1
ATOM 845 N N . PRO A 1 112 ? -27.406 0.709 8.751 1.00 60.06 112 PRO A N 1
ATOM 846 C CA . PRO A 1 112 ? -26.219 1.172 8.047 1.00 60.06 112 PRO A CA 1
ATOM 847 C C . PRO A 1 112 ? -26.482 2.434 7.216 1.00 60.06 112 PRO A C 1
ATOM 849 O O . PRO A 1 112 ? -27.491 2.531 6.524 1.00 60.06 112 PRO A O 1
ATOM 852 N N . HIS A 1 113 ? -25.551 3.395 7.255 1.00 55.28 113 HIS A N 1
ATOM 853 C CA . HIS A 1 113 ? -25.646 4.612 6.447 1.00 55.28 113 HIS A CA 1
ATOM 854 C C . HIS A 1 113 ? -25.278 4.317 4.979 1.00 55.28 113 HIS A C 1
ATOM 856 O O . HIS A 1 113 ? -24.277 3.639 4.751 1.00 55.28 113 HIS A O 1
ATOM 862 N N . PRO A 1 114 ? -25.997 4.861 3.974 1.00 49.53 114 PRO A N 1
ATOM 863 C CA . PRO A 1 114 ? -25.711 4.618 2.551 1.00 49.53 114 PRO A CA 1
ATOM 864 C C . PRO A 1 114 ? -24.282 4.988 2.118 1.00 49.53 114 PRO A C 1
ATOM 866 O O . PRO A 1 114 ? -23.715 4.379 1.221 1.00 49.53 114 PR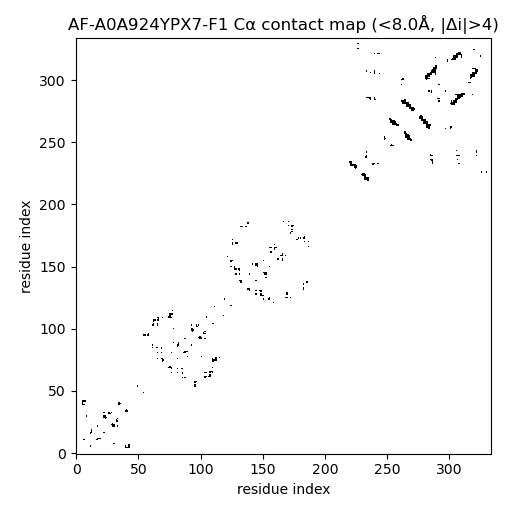O A O 1
ATOM 869 N N . SER A 1 115 ? -23.690 5.991 2.767 1.00 46.12 115 SER A N 1
ATOM 870 C CA . SER A 1 115 ? -22.305 6.453 2.545 1.00 46.12 115 SER A CA 1
ATOM 871 C C . SER A 1 115 ? -21.248 5.770 3.430 1.00 46.12 115 SER A C 1
ATOM 873 O O . SER A 1 115 ? -20.142 6.295 3.565 1.00 46.12 115 SER A O 1
ATOM 875 N N . ASP A 1 116 ? -21.573 4.660 4.096 1.00 52.44 116 ASP A N 1
ATOM 876 C CA . ASP A 1 116 ? -20.611 3.931 4.926 1.00 52.44 116 ASP A CA 1
ATOM 877 C C . ASP A 1 116 ? -19.648 3.122 4.029 1.00 52.44 116 ASP A C 1
ATOM 879 O O . ASP A 1 116 ? -20.106 2.290 3.244 1.00 52.44 116 ASP A O 1
ATOM 883 N N . PRO A 1 117 ? -18.315 3.302 4.123 1.00 49.59 117 PRO A N 1
ATOM 884 C CA . PRO A 1 117 ? -17.337 2.583 3.293 1.00 49.59 117 PRO A CA 1
ATOM 885 C C . PRO A 1 117 ? -17.293 1.058 3.520 1.00 49.59 117 PRO A C 1
ATOM 887 O O . PRO A 1 117 ? -16.442 0.376 2.950 1.00 49.59 117 PRO A O 1
ATOM 890 N N . ARG A 1 118 ? -18.166 0.497 4.369 1.00 56.50 118 ARG A N 1
ATOM 891 C CA . ARG A 1 118 ? -18.256 -0.940 4.663 1.00 56.50 118 ARG A CA 1
ATOM 892 C C . ARG A 1 118 ? -19.706 -1.430 4.544 1.00 56.50 118 ARG A C 1
ATOM 894 O O . ARG A 1 118 ? -20.411 -1.461 5.551 1.00 56.50 118 ARG A O 1
ATOM 901 N N . PRO A 1 119 ? -20.141 -1.862 3.349 1.00 59.62 119 PRO A N 1
ATOM 902 C CA . PRO A 1 119 ? -21.519 -2.299 3.118 1.00 59.62 119 PRO A CA 1
ATOM 903 C C . PRO A 1 119 ? -21.867 -3.657 3.752 1.00 59.62 119 PRO A C 1
ATOM 905 O O . PRO A 1 119 ? -23.047 -3.976 3.853 1.00 59.62 119 PRO A O 1
ATOM 908 N N . TYR A 1 120 ? -20.873 -4.444 4.192 1.00 72.81 120 TYR A N 1
ATOM 909 C CA . TYR A 1 120 ? -21.082 -5.802 4.712 1.00 72.81 120 TYR A CA 1
ATOM 910 C C . TYR A 1 120 ? -20.574 -5.991 6.151 1.00 72.81 120 TYR A C 1
ATOM 912 O O . TYR A 1 120 ? -19.461 -5.559 6.502 1.00 72.81 120 TYR A O 1
ATOM 920 N N . THR A 1 121 ? -21.380 -6.669 6.971 1.00 78.06 121 THR A N 1
ATOM 921 C CA . THR A 1 121 ? -21.003 -7.180 8.300 1.00 78.06 121 THR A CA 1
ATOM 922 C C . THR A 1 121 ? -20.115 -8.420 8.181 1.00 78.06 121 THR A C 1
ATOM 924 O O . THR A 1 121 ? -20.034 -9.039 7.119 1.00 78.06 121 THR A O 1
ATOM 927 N N . ASP A 1 122 ? -19.437 -8.796 9.268 1.00 75.19 122 ASP A N 1
ATOM 928 C CA . ASP A 1 122 ? -18.616 -10.014 9.289 1.00 75.19 122 ASP A CA 1
ATOM 929 C C . ASP A 1 122 ? -19.476 -11.259 9.032 1.00 75.19 122 ASP A C 1
ATOM 931 O O . ASP A 1 122 ? -19.090 -12.118 8.246 1.00 75.19 122 ASP A O 1
ATOM 935 N N . GLU A 1 123 ? -20.685 -11.307 9.594 1.00 79.50 123 GLU A N 1
ATOM 936 C CA . GLU A 1 123 ? -21.651 -12.381 9.355 1.00 79.50 123 GLU A CA 1
ATOM 937 C C . GLU A 1 123 ? -22.068 -12.471 7.881 1.00 79.50 123 GLU A C 1
ATOM 939 O O . GLU A 1 123 ? -22.069 -13.558 7.311 1.00 79.50 123 GLU A O 1
ATOM 944 N N . GLN A 1 124 ? -22.361 -11.344 7.225 1.00 82.19 124 GLN A N 1
ATOM 945 C CA . GLN A 1 124 ? -22.724 -11.334 5.803 1.00 82.19 124 GLN A CA 1
ATOM 946 C C . GLN A 1 124 ? -21.580 -11.836 4.915 1.00 82.19 124 GLN A C 1
ATOM 948 O O . GLN A 1 124 ? -21.814 -12.575 3.959 1.00 82.19 124 GLN A O 1
ATOM 953 N N . LEU A 1 125 ? -20.339 -11.468 5.244 1.00 86.19 125 LEU A N 1
ATOM 954 C CA . LEU A 1 125 ? -19.155 -11.934 4.525 1.00 86.19 125 LEU A CA 1
ATOM 955 C C . LEU A 1 125 ? -18.916 -13.434 4.740 1.00 86.19 125 LEU A C 1
ATOM 957 O O . LEU A 1 125 ? -18.628 -14.151 3.781 1.00 86.19 125 LEU A O 1
ATOM 961 N N . LEU A 1 126 ? -19.059 -13.917 5.976 1.00 88.50 126 LEU A N 1
ATOM 962 C CA . LEU A 1 126 ? -18.873 -15.328 6.322 1.00 88.50 126 LEU A CA 1
ATOM 963 C C . LEU A 1 126 ? -19.994 -16.206 5.767 1.00 88.50 126 LEU A C 1
ATOM 965 O O . LEU A 1 126 ? -19.710 -17.303 5.298 1.00 88.50 126 LEU A O 1
ATOM 969 N N . LYS A 1 127 ? -21.232 -15.706 5.717 1.00 88.56 127 LYS A N 1
ATOM 970 C CA . LYS A 1 127 ? -22.362 -16.386 5.080 1.00 88.56 127 LYS A CA 1
ATOM 971 C C . LYS A 1 127 ? -22.183 -16.495 3.566 1.00 88.56 127 LYS A C 1
ATOM 973 O O . LYS A 1 127 ? -22.334 -17.581 3.017 1.00 88.56 127 LYS A O 1
ATOM 978 N N . ALA A 1 128 ? -21.776 -15.418 2.891 1.00 87.69 128 ALA A N 1
ATOM 979 C CA . ALA A 1 128 ? -21.454 -15.482 1.463 1.00 87.69 128 ALA A CA 1
ATOM 980 C C . ALA A 1 128 ? -20.311 -16.478 1.188 1.00 87.69 128 ALA A C 1
ATOM 982 O O . ALA A 1 128 ? -20.339 -17.227 0.214 1.00 87.69 128 ALA A O 1
ATOM 983 N N . TYR A 1 129 ? -19.321 -16.536 2.082 1.00 89.38 129 TYR A N 1
ATOM 984 C CA . TYR A 1 129 ? -18.253 -17.529 2.017 1.00 89.38 129 TYR A CA 1
ATOM 985 C C . TYR A 1 129 ? -18.735 -18.956 2.265 1.00 89.38 129 TYR A C 1
ATOM 987 O O . TYR A 1 129 ? -18.349 -19.864 1.526 1.00 89.38 129 TYR A O 1
ATOM 995 N N . HIS A 1 130 ? -19.640 -19.147 3.219 1.00 91.50 130 HIS A N 1
ATOM 996 C CA . HIS A 1 130 ? -20.292 -20.420 3.475 1.00 91.50 130 HIS A CA 1
ATOM 997 C C . HIS A 1 130 ? -21.054 -20.943 2.256 1.00 91.50 130 HIS A C 1
ATOM 999 O O . HIS A 1 130 ? -20.902 -22.108 1.896 1.00 91.50 130 HIS A O 1
ATOM 1005 N N . GLU A 1 131 ? -21.839 -20.094 1.592 1.00 90.69 131 GLU A N 1
ATOM 1006 C CA . GLU A 1 131 ? -22.634 -20.467 0.417 1.00 90.69 131 GLU A CA 1
ATOM 1007 C C . GLU A 1 131 ? -21.743 -20.986 -0.720 1.00 90.69 131 GLU A C 1
ATOM 1009 O O . GLU A 1 131 ? -22.012 -22.040 -1.304 1.00 90.69 131 GLU A O 1
ATOM 1014 N N . VAL A 1 132 ? -20.626 -20.302 -0.986 1.00 88.94 132 VAL A N 1
ATOM 1015 C CA . VAL A 1 132 ? -19.666 -20.722 -2.016 1.00 88.94 132 VAL A CA 1
ATOM 1016 C C . VAL A 1 132 ? -18.953 -22.018 -1.629 1.00 88.94 132 VAL A C 1
ATOM 1018 O O . VAL A 1 132 ? -18.849 -22.925 -2.458 1.00 88.94 132 VAL A O 1
ATOM 1021 N N . VAL A 1 133 ? -18.467 -22.139 -0.389 1.00 88.75 133 VAL A N 1
ATOM 1022 C CA . VAL A 1 133 ? -17.799 -23.367 0.083 1.00 88.75 133 VAL A CA 1
ATOM 1023 C C . VAL A 1 133 ? -18.761 -24.553 0.038 1.00 88.75 133 VAL A C 1
ATOM 1025 O O . VAL A 1 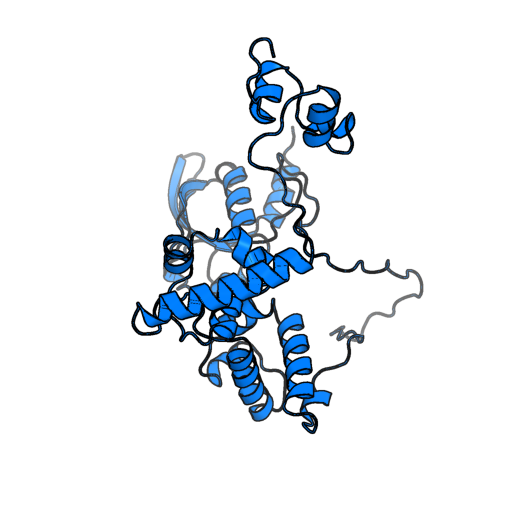133 ? -18.382 -25.627 -0.426 1.00 88.75 133 VAL A O 1
ATOM 1028 N N . SER A 1 134 ? -20.011 -24.356 0.455 1.00 88.25 134 SER A N 1
ATOM 1029 C CA . SER A 1 134 ? -21.060 -25.379 0.418 1.00 88.25 134 SER A CA 1
ATOM 1030 C C . SER A 1 134 ? -21.343 -25.835 -1.008 1.00 88.25 134 SER A C 1
ATOM 1032 O O . SER A 1 134 ? -21.410 -27.036 -1.268 1.00 88.25 134 SER A O 1
ATOM 1034 N N . LYS A 1 135 ? -21.429 -24.886 -1.949 1.00 87.94 135 LYS A N 1
ATOM 1035 C CA . LYS A 1 135 ? -21.660 -25.166 -3.371 1.00 87.94 135 LYS A CA 1
ATOM 1036 C C . LYS A 1 135 ? -20.498 -25.915 -4.022 1.00 87.94 135 LYS A C 1
ATOM 1038 O O . LYS A 1 135 ? -20.723 -26.830 -4.807 1.00 87.94 135 LYS A O 1
ATOM 1043 N N . LEU A 1 136 ? -19.258 -25.525 -3.727 1.00 83.94 136 LEU A N 1
ATOM 1044 C CA . LEU A 1 136 ? -18.068 -26.109 -4.354 1.00 83.94 136 LEU A CA 1
ATOM 1045 C C . LEU A 1 136 ? -17.534 -27.343 -3.619 1.00 83.94 136 LEU A C 1
ATOM 1047 O O . LEU A 1 136 ? -16.679 -28.038 -4.168 1.00 83.94 136 LEU A O 1
ATOM 1051 N N . ARG A 1 137 ? -17.997 -27.587 -2.385 1.00 83.44 137 ARG A N 1
ATOM 1052 C CA . ARG A 1 137 ? -17.507 -28.626 -1.459 1.00 83.44 137 ARG A CA 1
ATOM 1053 C C . ARG A 1 137 ? -15.981 -28.596 -1.276 1.00 83.44 137 ARG A C 1
ATOM 1055 O O . ARG A 1 137 ? -15.354 -29.622 -1.037 1.00 83.44 137 ARG A O 1
ATOM 1062 N N . LYS A 1 138 ? -15.382 -27.409 -1.410 1.00 82.56 138 LYS A N 1
ATOM 1063 C CA . LYS A 1 138 ? -13.950 -27.132 -1.236 1.00 82.56 138 LYS A CA 1
ATOM 1064 C C . LYS A 1 138 ? -13.729 -25.651 -0.946 1.00 82.56 138 LYS A C 1
ATOM 1066 O O . LYS A 1 138 ? -14.595 -24.823 -1.229 1.00 82.56 138 LYS A O 1
ATOM 1071 N N . ILE A 1 139 ? -12.546 -25.315 -0.440 1.00 82.38 139 ILE A N 1
ATOM 1072 C CA . ILE A 1 139 ? -12.125 -23.924 -0.263 1.00 82.38 139 ILE A CA 1
ATOM 1073 C C . ILE A 1 139 ? -12.011 -23.243 -1.645 1.00 82.38 139 ILE A C 1
ATOM 1075 O O . ILE A 1 139 ? -11.246 -23.723 -2.487 1.00 82.38 139 ILE A O 1
ATOM 1079 N N . PRO A 1 140 ? -12.773 -22.165 -1.918 1.00 81.75 140 PRO A N 1
ATOM 1080 C CA . PRO A 1 140 ? -12.778 -21.510 -3.221 1.00 81.75 140 PRO A CA 1
ATOM 1081 C C . PRO A 1 140 ? -11.466 -20.774 -3.499 1.00 81.75 140 PRO A C 1
ATOM 1083 O O . PRO A 1 140 ? -10.878 -20.160 -2.610 1.00 81.75 140 PRO A O 1
ATOM 1086 N N . THR A 1 141 ? -11.048 -20.755 -4.765 1.00 79.75 141 THR A N 1
ATOM 1087 C CA . THR A 1 141 ? -10.074 -19.766 -5.254 1.00 79.75 141 THR A CA 1
ATOM 1088 C C . THR A 1 141 ? -10.730 -18.391 -5.419 1.00 79.75 141 THR A C 1
ATOM 1090 O O . THR A 1 141 ? -11.953 -18.294 -5.498 1.00 79.75 141 THR A O 1
ATOM 1093 N N . ILE A 1 142 ? -9.931 -17.327 -5.563 1.00 74.44 142 ILE A N 1
ATOM 1094 C CA . ILE A 1 142 ? -10.419 -15.950 -5.794 1.00 74.44 142 ILE A CA 1
ATOM 1095 C C . ILE A 1 142 ? -11.439 -15.899 -6.944 1.00 74.44 142 ILE A C 1
ATOM 1097 O O . ILE A 1 142 ? -12.539 -15.372 -6.790 1.00 74.44 142 ILE A O 1
ATOM 1101 N N . ASN A 1 143 ? -11.101 -16.507 -8.084 1.00 72.44 143 ASN A N 1
ATOM 1102 C CA . ASN A 1 143 ? -11.956 -16.516 -9.275 1.00 72.44 143 ASN A CA 1
ATOM 1103 C C . ASN A 1 143 ? -13.218 -17.363 -9.086 1.00 72.44 143 ASN A C 1
ATOM 1105 O O . ASN A 1 143 ? -14.267 -17.041 -9.635 1.00 72.44 143 ASN A O 1
ATOM 1109 N N . GLN A 1 144 ? -13.123 -18.459 -8.329 1.00 81.75 144 GLN A N 1
ATOM 1110 C CA . GLN A 1 144 ? -14.288 -19.273 -7.991 1.00 81.75 144 GLN A CA 1
ATOM 1111 C C . GLN A 1 144 ? -15.220 -18.506 -7.054 1.00 81.75 144 GLN A C 1
ATOM 1113 O O . GLN A 1 144 ? -16.415 -18.476 -7.295 1.00 81.75 144 GLN A O 1
ATOM 1118 N N . PHE A 1 145 ? -14.683 -17.824 -6.045 1.00 87.94 145 PHE A N 1
ATOM 1119 C CA . PHE A 1 145 ? -15.480 -17.008 -5.141 1.00 87.94 145 PHE A CA 1
ATOM 1120 C C . PHE A 1 145 ? -16.192 -15.872 -5.875 1.00 87.94 145 PHE A C 1
ATOM 1122 O O . PHE A 1 145 ? -17.409 -15.771 -5.797 1.00 87.94 145 PHE A O 1
ATOM 1129 N N . ASN A 1 146 ? -15.460 -15.071 -6.655 1.00 80.50 146 ASN A N 1
ATOM 1130 C CA . ASN A 1 146 ? -16.027 -13.926 -7.375 1.00 80.50 146 ASN A CA 1
ATOM 1131 C C . ASN A 1 146 ? -17.082 -14.314 -8.421 1.00 80.50 146 ASN A C 1
ATOM 1133 O O . ASN A 1 146 ? -17.929 -13.494 -8.754 1.00 80.50 146 ASN A O 1
ATOM 1137 N N . ARG A 1 147 ? -17.023 -15.535 -8.968 1.00 82.75 147 ARG A N 1
ATOM 1138 C CA . ARG A 1 147 ? -18.027 -16.015 -9.925 1.00 82.75 147 ARG A CA 1
ATOM 1139 C C . ARG A 1 147 ? -19.329 -16.431 -9.243 1.00 82.75 147 ARG A C 1
ATOM 1141 O O . ARG A 1 147 ? -20.391 -16.296 -9.838 1.00 82.75 147 ARG A O 1
ATOM 1148 N N . GLU A 1 148 ? -19.237 -16.990 -8.042 1.00 81.12 148 GLU A N 1
ATOM 1149 C CA . GLU A 1 148 ? -20.376 -17.615 -7.365 1.00 81.12 148 GLU A CA 1
ATOM 1150 C C . GLU A 1 148 ? -21.018 -16.698 -6.308 1.00 81.12 148 GLU A C 1
ATOM 1152 O O . GLU A 1 148 ? -22.212 -16.824 -6.043 1.00 81.12 148 GLU A O 1
ATOM 1157 N N . ALA A 1 149 ? -20.256 -15.777 -5.708 1.00 87.38 149 ALA A N 1
ATOM 1158 C CA . ALA A 1 149 ? -20.731 -14.868 -4.668 1.00 87.38 149 ALA A CA 1
ATOM 1159 C C . ALA A 1 149 ? -21.280 -13.551 -5.235 1.00 87.38 149 ALA A C 1
ATOM 1161 O O . ALA A 1 149 ? -20.788 -13.014 -6.222 1.00 87.38 149 ALA A O 1
ATOM 1162 N N . GLN A 1 150 ? -22.250 -12.969 -4.526 1.00 79.06 150 GLN A N 1
ATOM 1163 C CA . GLN A 1 150 ? -22.726 -11.597 -4.766 1.00 79.06 150 GLN A CA 1
ATOM 1164 C C . GLN A 1 150 ? -21.792 -10.525 -4.169 1.00 79.06 150 GLN A C 1
ATOM 1166 O O . GLN A 1 150 ? -22.009 -9.331 -4.359 1.00 79.06 150 GLN A O 1
ATOM 1171 N N . ILE A 1 151 ? -20.769 -10.944 -3.418 1.00 83.69 151 ILE A N 1
ATOM 1172 C CA . ILE A 1 151 ? -19.792 -10.076 -2.759 1.00 83.69 151 ILE A CA 1
ATOM 1173 C C . ILE A 1 151 ? -18.413 -10.345 -3.364 1.00 83.69 151 ILE A C 1
ATOM 1175 O O . ILE A 1 151 ? -18.093 -11.480 -3.707 1.00 83.69 151 ILE A O 1
ATOM 1179 N N . SER A 1 152 ? -17.576 -9.311 -3.471 1.00 77.69 152 SER A N 1
ATOM 1180 C CA . SER A 1 152 ? -16.213 -9.468 -3.978 1.00 77.69 152 SER A CA 1
ATOM 1181 C C . SER A 1 152 ? -15.289 -10.144 -2.962 1.00 77.69 152 SER A C 1
ATOM 1183 O O . SER A 1 152 ? -15.348 -9.896 -1.755 1.00 77.69 152 SER A O 1
ATOM 1185 N N . TRP A 1 153 ? -14.349 -10.940 -3.468 1.00 75.94 153 TRP A N 1
ATOM 1186 C CA . TRP A 1 153 ? -13.262 -11.529 -2.690 1.00 75.94 153 TRP A CA 1
ATOM 1187 C C . TRP A 1 153 ? -12.503 -10.473 -1.887 1.00 75.94 153 TRP A C 1
ATOM 1189 O O . TRP A 1 153 ? -12.174 -10.692 -0.725 1.00 75.94 153 TRP A O 1
ATOM 1199 N N . SER A 1 154 ? -12.260 -9.304 -2.488 1.00 67.00 154 SER A N 1
ATOM 1200 C CA . SER A 1 154 ? -11.533 -8.206 -1.847 1.00 67.00 154 SER A CA 1
ATOM 1201 C C . SER A 1 154 ? -12.232 -7.718 -0.571 1.00 67.00 154 SER A C 1
ATOM 1203 O O . SER A 1 154 ? -11.552 -7.428 0.416 1.00 67.00 154 SER A O 1
ATOM 1205 N N . ALA A 1 155 ? -13.572 -7.718 -0.528 1.00 72.75 155 ALA A N 1
ATOM 1206 C CA . ALA A 1 155 ? -14.326 -7.353 0.672 1.00 72.75 155 ALA A CA 1
ATOM 1207 C C . ALA A 1 155 ? -14.112 -8.353 1.825 1.00 72.75 155 ALA A C 1
ATOM 1209 O O . ALA A 1 155 ? -13.935 -7.938 2.972 1.00 72.75 155 ALA A O 1
ATOM 1210 N N . VAL A 1 156 ? -14.063 -9.654 1.524 1.00 77.25 156 VAL A N 1
ATOM 1211 C CA . VAL A 1 156 ? -13.817 -10.727 2.507 1.00 77.25 156 VAL A CA 1
ATOM 1212 C C . VAL A 1 156 ? -12.345 -10.740 2.941 1.00 77.25 156 VAL A C 1
ATOM 1214 O O . VAL A 1 156 ? -12.027 -10.756 4.131 1.00 77.25 156 VAL A O 1
ATOM 1217 N N . ASN A 1 157 ? -11.430 -10.661 1.975 1.00 72.94 157 ASN A N 1
ATOM 1218 C CA . ASN A 1 157 ? -9.983 -10.723 2.169 1.00 72.94 157 ASN A CA 1
ATOM 1219 C C . ASN A 1 157 ? -9.443 -9.548 2.985 1.00 72.94 157 ASN A C 1
ATOM 1221 O O . ASN A 1 157 ? -8.661 -9.749 3.917 1.00 72.94 157 ASN A O 1
ATOM 1225 N N . SER A 1 158 ? -9.898 -8.335 2.670 1.00 62.62 158 SER A N 1
ATOM 1226 C CA . SER A 1 158 ? -9.526 -7.127 3.408 1.00 62.62 158 SER A CA 1
ATOM 1227 C C . SER A 1 158 ? -10.074 -7.144 4.837 1.00 62.62 158 SER A C 1
ATOM 1229 O O . SER A 1 158 ? -9.422 -6.630 5.744 1.00 62.62 158 SER A O 1
ATOM 1231 N N . ARG A 1 159 ? -11.246 -7.763 5.067 1.00 74.50 159 ARG A N 1
ATOM 1232 C CA . ARG A 1 159 ? -11.852 -7.861 6.405 1.00 74.50 159 ARG A CA 1
ATOM 1233 C C . ARG A 1 159 ? -11.128 -8.865 7.298 1.00 74.50 159 ARG A C 1
ATOM 1235 O O . ARG A 1 159 ? -10.805 -8.539 8.437 1.00 74.50 159 ARG A O 1
ATOM 1242 N N . PHE A 1 160 ? -10.839 -10.056 6.780 1.00 74.44 160 PHE A N 1
ATOM 1243 C CA . PHE A 1 160 ? -10.280 -11.158 7.569 1.00 74.44 160 PHE A CA 1
ATOM 1244 C C . PHE A 1 160 ? -8.775 -11.363 7.367 1.00 74.44 160 PHE A C 1
ATOM 1246 O O . PHE A 1 160 ? -8.240 -12.393 7.758 1.00 74.44 160 PHE A O 1
ATOM 1253 N N . ARG A 1 161 ? -8.069 -10.360 6.824 1.00 67.62 161 ARG A N 1
ATOM 1254 C CA . ARG A 1 161 ? -6.596 -10.307 6.751 1.00 67.62 161 ARG A CA 1
ATOM 1255 C C . ARG A 1 161 ? -5.984 -11.503 6.006 1.00 67.62 161 ARG A C 1
ATOM 1257 O O . ARG A 1 161 ? -4.985 -12.077 6.442 1.00 67.62 161 ARG A O 1
ATOM 1264 N N . GLY A 1 162 ? -6.575 -11.858 4.868 1.00 58.94 162 GLY A N 1
ATOM 1265 C CA . GLY A 1 162 ? -6.079 -12.934 4.008 1.00 58.94 162 GLY A CA 1
ATOM 1266 C C . GLY A 1 162 ? -6.623 -14.328 4.329 1.00 58.94 162 GLY A C 1
ATOM 1267 O O . GLY A 1 162 ? -7.320 -14.542 5.319 1.00 58.94 162 GLY A O 1
ATOM 1268 N N . GLN A 1 163 ? -6.261 -15.302 3.487 1.00 69.25 163 GLN A N 1
ATOM 1269 C CA . GLN A 1 163 ? -6.813 -16.665 3.494 1.00 69.25 163 GLN A CA 1
ATOM 1270 C C . GLN A 1 163 ? -6.806 -17.342 4.869 1.00 69.25 163 GLN A C 1
ATOM 1272 O O . GLN A 1 163 ? -7.798 -17.948 5.262 1.00 69.25 163 GLN A O 1
ATOM 1277 N N . ARG A 1 164 ? -5.704 -17.225 5.621 1.00 68.56 164 ARG A N 1
ATOM 1278 C CA . ARG A 1 164 ? -5.592 -17.840 6.955 1.00 68.56 164 ARG A CA 1
ATOM 1279 C C . ARG A 1 164 ? -6.635 -17.288 7.926 1.00 68.56 164 ARG A C 1
ATOM 1281 O O . ARG A 1 164 ? -7.248 -18.060 8.655 1.00 68.56 164 ARG A O 1
ATOM 1288 N N . GLY A 1 165 ? -6.848 -15.973 7.929 1.00 67.69 165 GLY A N 1
ATOM 1289 C CA . GLY A 1 165 ? -7.837 -15.362 8.809 1.00 67.69 165 GLY A CA 1
ATOM 1290 C C . GLY A 1 165 ? -9.270 -15.621 8.344 1.00 67.69 165 GLY A C 1
ATOM 1291 O O . GLY A 1 165 ? -10.116 -15.883 9.192 1.00 67.69 165 GLY A O 1
ATOM 1292 N N . ILE A 1 166 ? -9.530 -15.675 7.029 1.00 79.56 166 ILE A N 1
ATOM 1293 C CA . ILE A 1 166 ? -10.833 -16.113 6.488 1.00 79.56 166 ILE A CA 1
ATOM 1294 C C . ILE A 1 166 ? -11.156 -17.523 6.982 1.00 79.56 166 ILE A C 1
ATOM 1296 O O . ILE A 1 166 ? -12.217 -17.743 7.550 1.00 79.56 166 ILE A O 1
ATOM 1300 N N . VAL A 1 167 ? -10.233 -18.471 6.805 1.00 79.00 167 VAL A N 1
ATOM 1301 C CA . VAL A 1 167 ? -10.427 -19.877 7.181 1.00 79.00 167 VAL A CA 1
ATOM 1302 C C . VAL A 1 167 ? -10.622 -20.034 8.694 1.00 79.00 167 VAL A C 1
ATOM 1304 O O . VAL A 1 167 ? -11.507 -20.776 9.114 1.00 79.00 167 VAL A O 1
ATOM 1307 N N . SER A 1 168 ? -9.861 -19.298 9.512 1.00 74.94 168 SER A N 1
ATOM 1308 C CA . SER A 1 168 ? -10.029 -19.295 10.974 1.00 74.94 168 SER A CA 1
ATOM 1309 C C . SER A 1 168 ? -11.405 -18.770 11.389 1.00 74.94 168 SER A C 1
ATOM 1311 O O . SER A 1 168 ? -12.127 -19.442 12.122 1.00 74.94 168 SER A O 1
ATOM 1313 N N . ARG A 1 169 ? -11.800 -17.593 10.884 1.00 80.00 169 ARG A N 1
ATOM 1314 C CA . ARG A 1 169 ? -13.090 -16.966 11.212 1.00 80.00 169 ARG A CA 1
ATOM 1315 C C . ARG A 1 169 ? -14.273 -17.764 10.686 1.00 80.00 169 ARG A C 1
ATOM 1317 O O . ARG A 1 169 ? -15.280 -17.897 11.369 1.00 80.00 169 ARG A O 1
ATOM 1324 N N . TYR A 1 170 ? -14.136 -18.338 9.498 1.00 85.88 170 TYR A N 1
ATOM 1325 C CA . TYR A 1 170 ? -15.143 -19.211 8.915 1.00 85.88 170 TYR A CA 1
ATOM 1326 C C . TYR A 1 170 ? -15.325 -20.496 9.721 1.00 85.88 170 TYR A C 1
ATOM 1328 O O . TYR A 1 170 ? -16.453 -20.932 9.909 1.00 85.88 170 TYR A O 1
ATOM 1336 N N . ARG A 1 171 ? -14.246 -21.068 10.265 1.00 81.19 171 ARG A N 1
ATOM 1337 C CA . ARG A 1 171 ? -14.340 -22.220 11.166 1.00 81.19 171 ARG A CA 1
ATOM 1338 C C . ARG A 1 171 ? -15.062 -21.882 12.470 1.00 81.19 171 ARG A C 1
ATOM 1340 O O . ARG A 1 171 ? -15.938 -22.637 12.876 1.00 81.19 171 ARG A O 1
ATOM 1347 N N . GLU A 1 172 ? -14.700 -20.772 13.115 1.00 79.50 172 GLU A N 1
ATOM 1348 C CA . GLU A 1 172 ? -15.388 -20.279 14.321 1.00 79.50 172 GLU A CA 1
ATOM 1349 C C . GLU A 1 172 ? -16.889 -20.096 14.055 1.00 79.50 172 GLU A C 1
ATOM 1351 O O . GLU A 1 172 ? -17.724 -20.554 14.833 1.00 79.50 172 GLU A O 1
ATOM 1356 N N . TRP A 1 173 ? -17.224 -19.493 12.913 1.00 87.81 173 TRP A N 1
ATOM 1357 C CA . TRP A 1 173 ? -18.601 -19.292 12.475 1.00 87.81 173 TRP A CA 1
ATOM 1358 C C . TRP A 1 173 ? -19.327 -20.614 12.184 1.00 87.81 173 TRP A C 1
ATOM 1360 O O . TRP A 1 173 ? -20.437 -20.808 12.666 1.00 87.81 173 TRP A O 1
ATOM 1370 N N . LEU A 1 174 ? -18.698 -21.565 11.486 1.00 85.56 174 LEU A N 1
ATOM 1371 C CA . LEU A 1 174 ? -19.276 -22.891 11.233 1.00 85.56 174 LEU A CA 1
ATOM 1372 C C . LEU A 1 174 ? -19.590 -23.636 12.532 1.00 85.56 174 LEU A C 1
ATOM 1374 O O . LEU A 1 174 ? -20.667 -24.200 12.659 1.00 85.56 174 LEU A O 1
ATOM 1378 N N . ILE A 1 175 ? -18.690 -23.612 13.518 1.00 80.69 175 ILE A N 1
ATOM 1379 C CA . ILE A 1 175 ? -18.929 -24.260 14.817 1.00 80.69 175 ILE A CA 1
ATOM 1380 C C . ILE A 1 175 ? -20.113 -23.608 15.546 1.00 80.69 175 ILE A C 1
ATOM 1382 O O . ILE A 1 175 ? -20.894 -24.305 16.189 1.00 80.69 175 ILE A O 1
ATOM 1386 N N . ALA A 1 176 ? -20.246 -22.283 15.456 1.00 77.44 176 ALA A N 1
ATOM 1387 C CA . ALA A 1 176 ? -21.290 -21.539 16.151 1.00 77.44 176 ALA A CA 1
ATOM 1388 C C . ALA A 1 176 ? -22.676 -21.655 15.491 1.00 77.44 176 ALA A C 1
ATOM 1390 O O . ALA A 1 176 ? -23.678 -21.692 16.203 1.00 77.44 176 ALA A O 1
ATOM 1391 N N . PHE A 1 177 ? -22.742 -21.706 14.158 1.00 79.56 177 PHE A N 1
ATOM 1392 C CA . PHE A 1 177 ? -23.997 -21.601 13.403 1.00 79.56 177 PHE A CA 1
ATOM 1393 C C . PHE A 1 177 ? -24.397 -22.887 12.666 1.00 79.56 177 PHE A C 1
ATOM 1395 O O . PHE A 1 177 ? -25.583 -23.112 12.458 1.00 79.56 177 PHE A O 1
ATOM 1402 N N . GLU A 1 178 ? -23.439 -23.748 12.313 1.00 78.25 178 GLU A N 1
ATOM 1403 C CA . GLU A 1 178 ? -23.646 -24.984 11.540 1.00 78.25 178 GLU A CA 1
ATOM 1404 C C . GLU A 1 178 ? -22.822 -26.159 12.127 1.00 78.25 178 GLU A C 1
ATOM 1406 O O . GLU A 1 178 ? -22.005 -26.774 11.431 1.00 78.25 178 GLU A O 1
ATOM 1411 N N . PRO A 1 179 ? -22.996 -26.502 13.422 1.00 73.56 179 PRO A N 1
ATOM 1412 C CA . PRO A 1 179 ? -22.107 -27.421 14.145 1.00 73.56 179 PRO A CA 1
ATOM 1413 C C . PRO A 1 179 ? -22.097 -28.861 13.609 1.00 73.56 179 PRO A C 1
ATOM 1415 O O . PRO A 1 179 ? -21.192 -29.624 13.932 1.00 73.56 179 PRO A O 1
ATOM 1418 N N . GLN A 1 180 ? -23.099 -29.246 12.813 1.00 74.62 180 GLN A N 1
ATOM 1419 C CA . GLN A 1 180 ? -23.211 -30.574 12.196 1.00 74.62 180 GLN A CA 1
ATOM 1420 C C . GLN A 1 180 ? -22.679 -30.613 10.756 1.00 74.62 180 GLN A C 1
ATOM 1422 O O . GLN A 1 180 ? -22.807 -31.630 10.083 1.00 74.62 180 GLN A O 1
ATOM 1427 N N . SER A 1 181 ? -22.120 -29.511 10.250 1.00 76.06 181 SER A N 1
ATOM 1428 C CA . SER A 1 181 ? -21.659 -29.443 8.869 1.00 76.06 181 SER A CA 1
ATOM 1429 C C . SER A 1 181 ? -20.373 -30.244 8.655 1.00 76.06 181 SER A C 1
ATOM 1431 O O . SER A 1 181 ? -19.337 -29.935 9.244 1.00 76.06 181 SER A O 1
ATOM 1433 N N . ASP A 1 182 ? -20.389 -31.176 7.698 1.00 75.00 182 ASP A N 1
ATOM 1434 C CA . ASP A 1 182 ? -19.189 -31.898 7.233 1.00 75.00 182 ASP A CA 1
ATOM 1435 C C . ASP A 1 182 ? -18.082 -30.956 6.707 1.00 75.00 182 ASP A C 1
ATOM 1437 O O . ASP A 1 182 ? -16.935 -31.353 6.514 1.00 75.00 182 ASP A O 1
ATOM 1441 N N . LEU A 1 183 ? -18.405 -29.679 6.454 1.00 74.69 183 LEU A N 1
ATOM 1442 C CA . LEU A 1 183 ? -17.446 -28.665 6.008 1.00 74.69 183 LEU A CA 1
ATOM 1443 C C . LEU A 1 183 ? -16.411 -28.309 7.086 1.00 74.69 183 LEU A C 1
ATOM 1445 O O . LEU A 1 183 ? -15.386 -27.707 6.759 1.00 74.69 183 LEU A O 1
ATOM 1449 N N . ILE A 1 184 ? -16.649 -28.690 8.346 1.00 68.50 184 ILE A N 1
ATOM 1450 C CA . ILE A 1 184 ? -15.682 -28.552 9.442 1.00 68.50 184 ILE A CA 1
ATOM 1451 C C . ILE A 1 184 ? -14.413 -29.376 9.152 1.00 68.50 184 ILE A C 1
ATOM 1453 O O . ILE A 1 184 ? -13.313 -28.936 9.491 1.00 68.50 184 ILE A O 1
ATOM 1457 N N . GLU A 1 185 ? -14.537 -30.518 8.465 1.00 62.84 185 GLU A N 1
ATOM 1458 C CA . GLU A 1 185 ? -13.411 -31.400 8.114 1.00 62.84 185 GLU A CA 1
ATOM 1459 C C . GLU A 1 185 ? -12.567 -30.876 6.942 1.00 62.84 185 GLU A C 1
ATOM 1461 O O . GLU A 1 185 ? -11.394 -31.223 6.813 1.00 62.84 185 GLU A O 1
ATOM 1466 N N . LEU A 1 186 ? -13.118 -29.977 6.117 1.00 63.09 186 LEU A N 1
ATOM 1467 C CA . LEU A 1 186 ? -12.393 -29.334 5.011 1.00 63.09 186 LEU A CA 1
ATOM 1468 C C . LEU A 1 186 ? -11.402 -28.257 5.485 1.00 63.09 186 LEU A C 1
ATOM 1470 O O . LEU A 1 186 ? -10.661 -27.698 4.671 1.00 63.09 186 LEU A O 1
ATOM 1474 N N . ILE A 1 187 ? -11.398 -27.937 6.783 1.00 61.72 187 ILE A N 1
ATOM 1475 C CA . ILE A 1 187 ? -10.555 -26.907 7.386 1.00 61.72 187 ILE A CA 1
ATOM 1476 C C . ILE A 1 187 ? -9.591 -27.576 8.376 1.00 61.72 187 ILE A C 1
ATOM 1478 O O . ILE A 1 187 ? -9.944 -27.775 9.545 1.00 61.72 187 ILE A O 1
ATOM 1482 N N . PRO A 1 188 ? -8.362 -27.927 7.952 1.00 50.75 188 PRO A N 1
ATOM 1483 C CA . PRO A 1 188 ? -7.424 -28.609 8.832 1.00 50.75 188 PRO A CA 1
ATOM 1484 C C . PRO A 1 188 ? -7.119 -27.759 10.074 1.00 50.75 188 PRO A C 1
ATOM 1486 O O . PRO A 1 188 ? -6.886 -26.550 9.998 1.00 50.75 188 PRO A O 1
ATOM 1489 N N . VAL A 1 189 ? -7.155 -28.405 11.245 1.00 42.72 189 VAL A N 1
ATOM 1490 C CA . VAL A 1 189 ? -6.589 -27.874 12.494 1.00 42.72 189 VAL A CA 1
ATOM 1491 C C . VAL A 1 189 ? -5.097 -27.658 12.241 1.00 42.72 189 VAL A C 1
ATOM 1493 O O . VAL A 1 189 ? -4.426 -28.576 11.784 1.00 42.72 189 VAL A O 1
ATOM 1496 N N . SER A 1 190 ? -4.603 -26.442 12.466 1.00 34.34 190 SER A N 1
ATOM 1497 C CA . SER A 1 190 ? -3.223 -26.014 12.209 1.00 34.34 190 SER A CA 1
ATOM 1498 C C . SER A 1 190 ? -2.170 -27.090 12.509 1.00 34.34 190 SER A C 1
ATOM 1500 O O . SER A 1 190 ? -2.090 -27.546 13.648 1.00 34.34 190 SER A O 1
ATOM 1502 N N . GLY A 1 191 ? -1.317 -27.421 11.526 1.00 34.62 191 GLY A N 1
ATOM 1503 C CA . GLY A 1 191 ? -0.085 -28.174 11.800 1.00 34.62 191 GLY A CA 1
ATOM 1504 C C . GLY A 1 191 ? 0.501 -29.089 10.721 1.00 34.62 191 GLY A C 1
ATOM 1505 O O . GLY A 1 191 ? 1.383 -29.860 11.078 1.00 34.62 191 GLY A O 1
ATOM 1506 N N . VAL A 1 192 ? 0.078 -29.055 9.450 1.00 29.75 192 VAL A N 1
ATOM 1507 C CA . VAL A 1 192 ? 0.709 -29.896 8.411 1.00 29.75 192 VAL A CA 1
ATOM 1508 C C . VAL A 1 192 ? 1.039 -29.072 7.171 1.00 29.75 192 VAL A C 1
ATOM 1510 O O . VAL A 1 192 ? 0.172 -28.450 6.557 1.00 29.75 192 VAL A O 1
ATOM 1513 N N . GLU A 1 193 ? 2.333 -29.051 6.869 1.00 35.66 193 GLU A N 1
ATOM 1514 C CA . GLU A 1 193 ? 2.944 -28.592 5.631 1.00 35.66 193 GLU A CA 1
ATOM 1515 C C . GLU A 1 193 ? 2.239 -29.221 4.424 1.00 35.66 193 GLU A C 1
ATOM 1517 O O . GLU A 1 193 ? 2.083 -30.437 4.351 1.00 35.66 193 GLU A O 1
ATOM 1522 N N . VAL A 1 194 ? 1.844 -28.405 3.449 1.00 31.00 194 VAL A N 1
ATOM 1523 C CA . VAL A 1 194 ? 1.629 -28.899 2.087 1.00 31.00 194 VAL A CA 1
ATOM 1524 C C . VAL A 1 194 ? 2.762 -28.322 1.263 1.00 31.00 194 VAL A C 1
ATOM 1526 O O . VAL A 1 194 ? 2.670 -27.223 0.715 1.00 31.00 194 VAL A O 1
ATOM 1529 N N . GLY A 1 195 ? 3.878 -29.046 1.293 1.00 28.41 195 GLY A N 1
ATOM 1530 C CA . GLY A 1 195 ? 4.884 -28.960 0.256 1.00 28.41 195 GLY A CA 1
ATOM 1531 C C . GLY A 1 195 ? 4.323 -29.585 -1.015 1.00 28.41 195 GLY A C 1
ATOM 1532 O O . GLY A 1 195 ? 3.885 -30.730 -1.000 1.00 28.41 195 GLY A O 1
ATOM 1533 N N . ASP A 1 196 ? 4.364 -28.834 -2.109 1.00 28.84 196 ASP A N 1
ATOM 1534 C CA . ASP A 1 196 ? 4.662 -29.432 -3.405 1.00 28.84 196 ASP A CA 1
ATOM 1535 C C . ASP A 1 196 ? 6.190 -29.418 -3.519 1.00 28.84 196 ASP A C 1
ATOM 1537 O O . ASP A 1 196 ? 6.794 -28.439 -3.958 1.00 28.84 196 ASP A O 1
ATOM 1541 N N . SER A 1 197 ? 6.826 -30.483 -3.031 1.00 32.34 197 SER A N 1
ATOM 1542 C CA . SER A 1 197 ? 8.204 -30.812 -3.382 1.00 32.34 197 SER A CA 1
ATOM 1543 C C . SER A 1 197 ? 8.190 -32.036 -4.286 1.00 32.34 197 SER A C 1
ATOM 1545 O O . SER A 1 197 ? 7.804 -33.131 -3.878 1.00 32.34 197 SER A O 1
ATOM 1547 N N . ASP A 1 198 ? 8.620 -31.782 -5.516 1.00 27.39 198 ASP A N 1
ATOM 1548 C CA . ASP A 1 198 ? 9.131 -32.720 -6.508 1.00 27.39 198 ASP A CA 1
ATOM 1549 C C . ASP A 1 198 ? 9.911 -33.885 -5.850 1.00 27.39 198 ASP A C 1
ATOM 1551 O O . ASP A 1 198 ? 10.836 -33.632 -5.067 1.00 27.39 198 ASP A O 1
ATOM 1555 N N . PRO A 1 199 ? 9.557 -35.161 -6.101 1.00 31.33 199 PRO A N 1
ATOM 1556 C CA . PRO A 1 199 ? 10.172 -36.305 -5.443 1.00 31.33 199 PRO A CA 1
ATOM 1557 C C . PRO A 1 199 ? 11.499 -36.674 -6.115 1.00 31.33 199 PRO A C 1
ATOM 1559 O O . PRO A 1 199 ? 11.671 -37.768 -6.648 1.00 31.33 199 PRO A O 1
ATOM 1562 N N . SER A 1 200 ? 12.479 -35.781 -6.047 1.00 33.50 200 SER A N 1
ATOM 1563 C CA . SER A 1 200 ? 13.877 -36.163 -6.199 1.00 33.50 200 SER A CA 1
ATOM 1564 C C . SER A 1 200 ? 14.759 -35.136 -5.518 1.00 33.50 200 SER A C 1
ATOM 1566 O O . SER A 1 200 ? 15.005 -34.080 -6.081 1.00 33.50 200 SER A O 1
ATOM 1568 N N . LEU A 1 201 ? 15.204 -35.446 -4.302 1.00 31.45 201 LEU A N 1
ATOM 1569 C CA . LEU A 1 201 ? 16.516 -35.114 -3.739 1.00 31.45 201 LEU A CA 1
ATOM 1570 C C . LEU A 1 201 ? 16.535 -35.692 -2.319 1.00 31.45 201 LEU A C 1
ATOM 1572 O O . LEU A 1 201 ? 15.821 -35.248 -1.426 1.00 31.45 201 LEU A O 1
ATOM 1576 N N . GLN A 1 202 ? 17.312 -36.756 -2.143 1.00 37.66 202 GLN A N 1
ATOM 1577 C CA . GLN A 1 202 ? 17.579 -37.360 -0.842 1.00 37.66 202 GLN A CA 1
ATOM 1578 C C . GLN A 1 202 ? 18.282 -36.320 0.041 1.00 37.66 202 GLN A C 1
ATOM 1580 O O . GLN A 1 202 ? 19.336 -35.815 -0.339 1.00 37.66 202 GLN A O 1
ATOM 1585 N N . SER A 1 203 ? 17.701 -35.983 1.193 1.00 35.56 203 SER A N 1
ATOM 1586 C CA . SER A 1 203 ? 18.300 -35.058 2.156 1.00 35.56 203 SER A CA 1
ATOM 1587 C C . SER A 1 203 ? 18.925 -35.815 3.326 1.00 35.56 203 SER A C 1
ATOM 1589 O O . SER A 1 203 ? 18.233 -36.533 4.052 1.00 35.56 203 SER A O 1
ATOM 1591 N N . ASP A 1 204 ? 20.225 -35.602 3.512 1.00 33.59 204 ASP A N 1
ATOM 1592 C CA . ASP A 1 204 ? 20.983 -35.923 4.722 1.00 33.59 204 ASP A CA 1
ATOM 1593 C C . ASP A 1 204 ? 20.314 -35.362 5.998 1.00 33.59 204 ASP A C 1
ATOM 1595 O O . ASP A 1 204 ? 19.785 -34.244 5.983 1.00 33.59 204 ASP A O 1
ATOM 1599 N N . PRO A 1 205 ? 20.375 -36.069 7.142 1.00 43.94 205 PRO A N 1
ATOM 1600 C CA . PRO A 1 205 ? 19.778 -35.617 8.390 1.00 43.94 205 PRO A CA 1
ATOM 1601 C C . PRO A 1 205 ? 20.780 -34.782 9.199 1.00 43.94 205 PRO A C 1
ATOM 1603 O O . PRO A 1 205 ? 21.411 -35.286 10.124 1.00 43.94 205 PRO A O 1
ATOM 1606 N N . SER A 1 206 ? 20.936 -33.494 8.885 1.00 45.19 206 SER A N 1
ATOM 1607 C CA . SER A 1 206 ? 21.571 -32.546 9.816 1.00 45.19 206 SER A CA 1
ATOM 1608 C C . SER A 1 206 ? 21.300 -31.087 9.447 1.00 45.19 206 SER A C 1
ATOM 1610 O O . SER A 1 206 ? 22.051 -30.486 8.686 1.00 45.19 206 SER A O 1
ATOM 1612 N N . ALA A 1 207 ? 20.214 -30.530 9.993 1.00 39.97 207 ALA A N 1
ATOM 1613 C CA . ALA A 1 207 ? 20.091 -29.146 10.474 1.00 39.97 207 ALA A CA 1
ATOM 1614 C C . ALA A 1 207 ? 18.607 -28.854 10.752 1.00 39.97 207 ALA A C 1
ATOM 1616 O O . ALA A 1 207 ? 17.850 -28.484 9.859 1.00 39.97 207 ALA A O 1
ATOM 1617 N N . SER A 1 208 ? 18.164 -29.018 11.999 1.00 48.66 208 SER A N 1
ATOM 1618 C CA . SER A 1 208 ? 16.859 -28.505 12.425 1.00 48.66 208 SER A CA 1
ATOM 1619 C C . SER A 1 208 ? 16.854 -26.977 12.294 1.00 48.66 208 SER A C 1
ATOM 1621 O O . SER A 1 208 ? 17.593 -26.299 13.015 1.00 48.66 208 SER A O 1
ATOM 1623 N N . LEU A 1 209 ? 16.051 -26.439 11.374 1.00 48.75 209 LEU A N 1
ATOM 1624 C CA . LEU A 1 209 ? 15.868 -24.995 11.209 1.00 48.75 209 LEU A CA 1
ATOM 1625 C C . LEU A 1 209 ? 15.248 -24.361 12.474 1.00 48.75 209 LEU A C 1
ATOM 1627 O O . LEU A 1 209 ? 14.554 -25.044 13.234 1.00 48.75 209 LEU A O 1
ATOM 1631 N N . PRO A 1 210 ? 15.494 -23.065 12.746 1.00 53.59 210 PRO A N 1
ATOM 1632 C CA . PRO A 1 210 ? 15.112 -22.448 14.010 1.00 53.59 210 PRO A CA 1
ATOM 1633 C C . PRO A 1 210 ? 13.598 -22.253 14.140 1.00 53.59 210 PRO A C 1
ATOM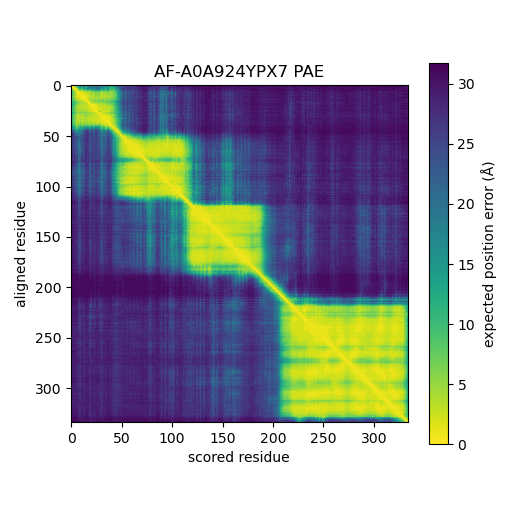 1635 O O . PRO A 1 210 ? 12.909 -21.918 13.182 1.00 53.59 210 PRO A O 1
ATOM 1638 N N . LYS A 1 211 ? 13.123 -22.381 15.383 1.00 59.75 211 LYS A N 1
ATOM 1639 C CA . LYS A 1 211 ? 11.779 -22.048 15.880 1.00 59.75 211 LYS A CA 1
ATOM 1640 C C . LYS A 1 211 ? 11.191 -20.800 15.199 1.00 59.75 211 LYS A C 1
ATOM 1642 O O . LYS A 1 211 ? 11.714 -19.701 15.385 1.00 59.75 211 LYS A O 1
ATOM 1647 N N . GLU A 1 212 ? 10.083 -20.953 14.472 1.00 60.84 212 GLU A N 1
ATOM 1648 C CA . GLU A 1 212 ? 9.321 -19.817 13.941 1.00 60.84 212 GLU A CA 1
ATOM 1649 C C . GLU A 1 212 ? 8.727 -18.987 15.090 1.00 60.84 212 GLU A C 1
ATOM 1651 O O . GLU A 1 212 ? 8.092 -19.510 16.011 1.00 60.84 212 GLU A O 1
ATOM 1656 N N . TRP A 1 213 ? 8.942 -17.672 15.052 1.00 68.06 213 TRP A N 1
ATOM 1657 C CA . TRP A 1 213 ? 8.437 -16.745 16.062 1.00 68.06 213 TRP A CA 1
ATOM 1658 C C . TRP A 1 213 ? 7.055 -16.229 15.653 1.00 68.06 213 TRP A C 1
ATOM 1660 O O . TRP A 1 213 ? 6.848 -15.798 14.518 1.00 68.06 213 TRP A O 1
ATOM 1670 N N . GLY A 1 214 ? 6.098 -16.252 16.585 1.00 66.56 214 GLY A N 1
ATOM 1671 C CA . GLY A 1 214 ? 4.734 -15.784 16.333 1.00 66.56 214 GLY A CA 1
ATOM 1672 C C . GLY A 1 214 ? 4.690 -14.316 15.891 1.00 66.56 214 GLY A C 1
ATOM 1673 O O . GLY A 1 214 ? 5.353 -13.455 16.474 1.00 66.56 214 GLY A O 1
ATOM 1674 N N . LYS A 1 215 ? 3.888 -14.014 14.862 1.00 61.06 215 LYS A N 1
ATOM 1675 C CA . LYS A 1 215 ? 3.678 -12.638 14.389 1.00 61.06 215 LYS A CA 1
ATOM 1676 C C . LYS A 1 215 ? 2.930 -11.830 15.454 1.00 61.06 215 LYS A C 1
ATOM 1678 O O . LYS A 1 215 ? 1.862 -12.230 15.905 1.00 61.06 215 LYS A O 1
ATOM 1683 N N . THR A 1 216 ? 3.476 -10.676 15.827 1.00 65.38 216 THR A N 1
ATOM 1684 C CA . THR A 1 216 ? 2.797 -9.688 16.685 1.00 65.38 216 THR A CA 1
ATOM 1685 C C . THR A 1 216 ? 2.115 -8.627 15.818 1.00 65.38 216 THR A C 1
ATOM 1687 O O . THR A 1 216 ? 2.478 -8.457 14.657 1.00 65.38 216 THR A O 1
ATOM 1690 N N . ASN A 1 217 ? 1.150 -7.876 16.360 1.00 65.94 217 ASN A N 1
ATOM 1691 C CA . ASN A 1 217 ? 0.419 -6.819 15.636 1.00 65.94 217 ASN A CA 1
ATOM 1692 C C . ASN A 1 217 ? 1.258 -5.532 15.413 1.00 65.94 217 ASN A C 1
ATOM 1694 O O . ASN A 1 217 ? 0.731 -4.422 15.413 1.00 65.94 217 ASN A O 1
ATOM 1698 N N . ARG A 1 218 ? 2.586 -5.671 15.319 1.00 75.56 218 ARG A N 1
ATOM 1699 C CA . ARG A 1 218 ? 3.559 -4.583 15.156 1.00 75.56 218 ARG A CA 1
ATOM 1700 C C . ARG A 1 218 ? 3.865 -4.350 13.677 1.00 75.56 218 ARG A C 1
ATOM 1702 O O . ARG A 1 218 ? 3.562 -5.187 12.830 1.00 75.56 218 ARG A O 1
ATOM 1709 N N . THR A 1 219 ? 4.503 -3.220 13.383 1.00 79.75 219 THR A N 1
ATOM 1710 C CA . THR A 1 219 ? 5.016 -2.902 12.046 1.00 79.75 219 THR A CA 1
ATOM 1711 C C . THR A 1 219 ? 5.898 -4.032 11.522 1.00 79.75 219 THR A C 1
ATOM 1713 O O . THR A 1 219 ? 6.824 -4.472 12.205 1.00 79.75 219 THR A O 1
ATOM 1716 N N . VAL A 1 220 ? 5.593 -4.491 10.310 1.00 83.19 220 VAL A N 1
ATOM 1717 C CA . VAL A 1 220 ? 6.365 -5.508 9.595 1.00 83.19 220 VAL A CA 1
ATOM 1718 C C . VAL A 1 220 ? 7.407 -4.806 8.734 1.00 83.19 220 VAL A C 1
ATOM 1720 O O . VAL A 1 220 ? 7.097 -3.827 8.057 1.00 83.19 220 VAL A O 1
ATOM 1723 N N . TYR A 1 221 ? 8.631 -5.320 8.761 1.00 84.81 221 TYR A N 1
ATOM 1724 C CA . TYR A 1 221 ? 9.745 -4.837 7.955 1.00 84.81 221 TYR A CA 1
ATOM 1725 C C . TYR A 1 221 ? 10.187 -5.941 6.997 1.00 84.81 221 TYR A C 1
ATOM 1727 O O . TYR A 1 221 ? 10.093 -7.122 7.337 1.00 84.81 221 TYR A O 1
ATOM 1735 N N . GLY A 1 222 ? 10.648 -5.554 5.809 1.00 88.31 222 GLY A N 1
ATOM 1736 C CA . GLY A 1 222 ? 11.235 -6.482 4.849 1.00 88.31 222 GLY A CA 1
ATOM 1737 C C . GLY A 1 222 ? 12.631 -6.943 5.267 1.00 88.31 222 GLY A C 1
ATOM 1738 O O . GLY A 1 222 ? 13.160 -6.552 6.316 1.00 88.31 222 GLY A O 1
ATOM 1739 N N . GLU A 1 223 ? 13.243 -7.761 4.411 1.00 85.69 223 GLU A N 1
ATOM 1740 C CA . GLU A 1 223 ? 14.632 -8.189 4.583 1.00 85.69 223 GLU A CA 1
ATOM 1741 C C . GLU A 1 223 ? 15.575 -6.977 4.723 1.00 85.69 223 GLU A C 1
ATOM 1743 O O . GLU A 1 223 ? 15.322 -5.926 4.124 1.00 85.69 223 GLU A O 1
ATOM 1748 N N . PRO A 1 224 ? 16.629 -7.053 5.552 1.00 87.38 224 PRO A N 1
ATOM 1749 C CA . PRO A 1 224 ? 17.615 -5.982 5.636 1.00 87.38 224 PRO A CA 1
ATOM 1750 C C . PRO A 1 224 ? 18.301 -5.755 4.282 1.00 87.38 224 PRO A C 1
ATOM 1752 O O . PRO A 1 224 ? 18.814 -6.701 3.696 1.00 87.38 224 PRO A O 1
ATOM 1755 N N . ILE A 1 225 ? 18.340 -4.504 3.816 1.00 83.12 225 ILE A N 1
ATOM 1756 C CA . ILE A 1 225 ? 19.006 -4.118 2.553 1.00 83.12 225 ILE A CA 1
ATOM 1757 C C . ILE A 1 225 ? 20.012 -2.972 2.719 1.00 83.12 225 ILE A C 1
ATOM 1759 O O . ILE A 1 225 ? 20.876 -2.805 1.873 1.00 83.12 225 ILE A O 1
ATOM 1763 N N . SER A 1 226 ? 19.919 -2.177 3.797 1.00 82.50 226 SER A N 1
ATOM 1764 C CA . SER A 1 226 ? 20.826 -1.050 4.106 1.00 82.50 226 SER A CA 1
ATOM 1765 C C . SER A 1 226 ? 21.227 -0.167 2.909 1.00 82.50 226 SER A C 1
ATOM 1767 O O . SER A 1 226 ? 22.363 0.295 2.816 1.00 82.50 226 SER A O 1
ATOM 1769 N N . PHE A 1 227 ? 20.282 0.131 2.019 1.00 84.06 227 PHE A N 1
ATOM 1770 C CA . PHE A 1 227 ? 20.538 0.857 0.781 1.00 84.06 227 PHE A CA 1
ATOM 1771 C C . PHE A 1 227 ? 20.218 2.347 0.941 1.00 84.06 227 PHE A C 1
ATOM 1773 O O . PHE A 1 227 ? 19.064 2.729 1.132 1.00 84.06 227 PHE A O 1
ATOM 1780 N N . ARG A 1 228 ? 21.240 3.212 0.881 1.00 85.00 228 ARG A N 1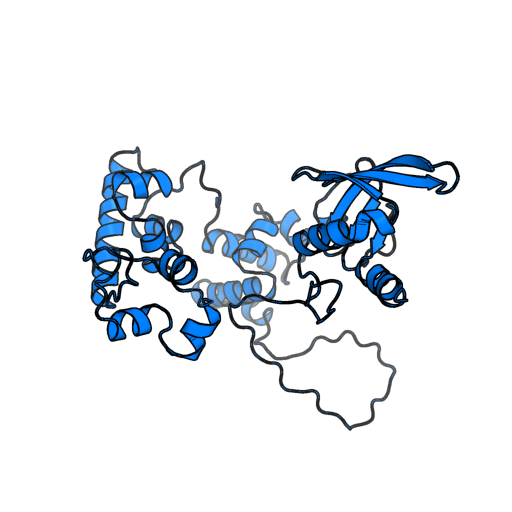
ATOM 1781 C CA . ARG A 1 228 ? 21.105 4.691 0.888 1.00 85.00 228 ARG A CA 1
ATOM 1782 C C . ARG A 1 228 ? 20.205 5.255 1.999 1.00 85.00 228 ARG A C 1
ATOM 1784 O O . ARG A 1 228 ? 19.466 6.214 1.800 1.00 85.00 228 ARG A O 1
ATOM 1791 N N . GLY A 1 229 ? 20.270 4.651 3.184 1.00 81.00 229 GLY A N 1
ATOM 1792 C CA . GLY A 1 229 ? 19.464 5.042 4.346 1.00 81.00 229 GLY A CA 1
ATOM 1793 C C . GLY A 1 229 ? 18.139 4.286 4.493 1.00 81.00 229 GLY A C 1
ATOM 1794 O O . GLY A 1 229 ? 17.541 4.333 5.569 1.00 81.00 229 GLY A O 1
ATOM 1795 N N . LEU A 1 230 ? 17.714 3.514 3.487 1.00 86.75 230 LEU A N 1
ATOM 1796 C CA . LEU A 1 230 ? 16.605 2.572 3.599 1.00 86.75 230 LEU A CA 1
ATOM 1797 C C . LEU A 1 230 ? 17.116 1.238 4.163 1.00 86.75 230 LEU A C 1
ATOM 1799 O O . LEU A 1 230 ? 17.826 0.485 3.502 1.00 86.75 230 LEU A O 1
ATOM 1803 N N . ARG A 1 231 ? 16.783 0.949 5.426 1.00 87.44 231 ARG A N 1
ATOM 1804 C CA . ARG A 1 231 ? 17.322 -0.227 6.138 1.00 87.44 231 ARG A CA 1
ATOM 1805 C C . ARG A 1 231 ? 16.671 -1.551 5.750 1.00 87.44 231 ARG A C 1
ATOM 1807 O O . ARG A 1 231 ? 17.336 -2.580 5.823 1.00 87.44 231 ARG A O 1
ATOM 1814 N N . HIS A 1 232 ? 15.407 -1.521 5.344 1.00 89.50 232 HIS A N 1
ATOM 1815 C CA . HIS A 1 232 ? 14.606 -2.712 5.071 1.00 89.50 232 HIS A CA 1
ATOM 1816 C C . HIS A 1 232 ? 13.965 -2.632 3.692 1.00 89.50 232 HIS A C 1
ATOM 1818 O O . HIS A 1 232 ? 13.567 -1.549 3.262 1.00 89.50 232 HIS A O 1
ATOM 1824 N N . ALA A 1 233 ? 13.846 -3.783 3.036 1.00 91.69 233 ALA A N 1
ATOM 1825 C CA . ALA A 1 233 ? 13.158 -3.922 1.767 1.00 91.69 233 ALA A CA 1
ATOM 1826 C C . ALA A 1 233 ? 11.695 -3.449 1.855 1.00 91.69 233 ALA A C 1
ATOM 1828 O O . ALA A 1 233 ? 11.073 -3.553 2.925 1.00 91.69 233 ALA A O 1
ATOM 1829 N N . PRO A 1 234 ? 11.128 -2.964 0.734 1.00 92.75 234 PRO A N 1
ATOM 1830 C CA . PRO A 1 234 ? 9.697 -2.733 0.611 1.00 92.75 234 PRO A CA 1
ATOM 1831 C C . PRO A 1 234 ? 8.883 -3.958 1.039 1.00 92.75 234 PRO A C 1
ATOM 1833 O O . PRO A 1 234 ? 9.276 -5.100 0.815 1.00 92.75 234 PRO A O 1
ATOM 1836 N N . VAL A 1 235 ? 7.720 -3.709 1.638 1.00 91.12 235 VAL A N 1
ATOM 1837 C CA . VAL A 1 235 ? 6.726 -4.746 1.985 1.00 91.12 235 VAL A CA 1
ATOM 1838 C C . VAL A 1 235 ? 5.363 -4.482 1.336 1.00 91.12 235 VAL A C 1
ATOM 1840 O O . VAL A 1 235 ? 4.389 -5.170 1.629 1.00 91.12 235 VAL A O 1
ATOM 1843 N N . ASN A 1 236 ? 5.279 -3.435 0.512 1.00 89.25 236 ASN A N 1
ATOM 1844 C CA . ASN A 1 236 ? 4.098 -2.985 -0.218 1.00 89.25 236 ASN A CA 1
ATOM 1845 C C . ASN A 1 236 ? 4.511 -2.041 -1.367 1.00 89.25 236 ASN A C 1
ATOM 1847 O O . ASN A 1 236 ? 5.686 -1.683 -1.485 1.00 89.25 236 ASN A O 1
ATOM 1851 N N . GLU A 1 237 ? 3.538 -1.608 -2.172 1.00 93.50 237 GLU A N 1
ATOM 1852 C CA . GLU A 1 237 ? 3.727 -0.697 -3.316 1.00 93.50 237 GLU A CA 1
ATOM 1853 C C . GLU A 1 237 ? 4.324 0.655 -2.915 1.00 93.50 237 GLU A C 1
ATOM 1855 O O . GLU A 1 237 ? 5.227 1.154 -3.574 1.00 93.50 237 GLU A O 1
ATOM 1860 N N . GLN A 1 238 ? 3.907 1.236 -1.787 1.00 94.12 238 GLN A N 1
ATOM 1861 C CA . GLN A 1 238 ? 4.422 2.542 -1.348 1.00 94.12 238 GLN A CA 1
ATOM 1862 C C . GLN A 1 238 ? 5.930 2.508 -1.059 1.00 94.12 238 GLN A C 1
ATOM 1864 O O . GLN A 1 238 ? 6.645 3.471 -1.339 1.00 94.12 238 GLN A O 1
ATOM 1869 N N . GLY A 1 239 ? 6.439 1.384 -0.545 1.00 94.56 239 GLY A N 1
ATOM 1870 C CA . GLY A 1 239 ? 7.878 1.167 -0.412 1.00 94.56 239 GLY A CA 1
ATOM 1871 C C . GLY A 1 239 ? 8.597 1.095 -1.765 1.00 94.56 239 GLY A C 1
ATOM 1872 O O . GLY A 1 239 ? 9.714 1.596 -1.875 1.00 94.56 239 GLY A O 1
ATOM 1873 N N . VAL A 1 240 ? 7.957 0.528 -2.795 1.00 96.31 240 VAL A N 1
ATOM 1874 C CA . VAL A 1 240 ? 8.477 0.479 -4.176 1.00 96.31 240 VAL A CA 1
ATOM 1875 C C . VAL A 1 240 ? 8.535 1.877 -4.781 1.00 96.31 240 VAL A C 1
ATOM 1877 O O . VAL A 1 240 ? 9.581 2.256 -5.300 1.00 96.31 240 VAL A O 1
ATOM 1880 N N . VAL A 1 241 ? 7.467 2.670 -4.641 1.00 97.19 241 VAL A N 1
ATOM 1881 C CA . VAL A 1 241 ? 7.416 4.072 -5.096 1.00 97.19 241 VAL A CA 1
ATOM 1882 C C . VAL A 1 241 ? 8.548 4.881 -4.464 1.00 97.19 241 VAL A C 1
ATOM 1884 O O . VAL A 1 241 ? 9.300 5.557 -5.166 1.00 97.19 241 VAL A O 1
ATOM 1887 N N . TYR A 1 242 ? 8.700 4.786 -3.137 1.00 95.69 242 TYR A N 1
ATOM 1888 C CA . TYR A 1 242 ? 9.760 5.488 -2.415 1.00 95.69 242 TYR A CA 1
ATOM 1889 C C . TYR A 1 242 ? 11.146 5.076 -2.919 1.00 95.69 242 TYR A C 1
ATOM 1891 O O . TYR A 1 242 ? 11.967 5.937 -3.236 1.00 95.69 242 TYR A O 1
ATOM 1899 N N . LEU A 1 243 ? 11.390 3.767 -3.046 1.00 95.19 243 LEU A N 1
ATOM 1900 C CA . LEU A 1 243 ? 12.673 3.247 -3.498 1.00 95.19 243 LEU A CA 1
ATOM 1901 C C . LEU A 1 243 ? 12.988 3.664 -4.939 1.00 95.19 243 LEU A C 1
ATOM 1903 O O . LEU A 1 243 ? 14.093 4.135 -5.199 1.00 95.19 243 LEU A O 1
ATOM 1907 N N . PHE A 1 244 ? 12.029 3.557 -5.861 1.00 96.81 244 PHE A N 1
ATOM 1908 C CA . PHE A 1 244 ? 12.198 4.040 -7.229 1.00 96.81 244 PHE A CA 1
ATOM 1909 C C . PHE A 1 244 ? 12.493 5.540 -7.253 1.00 96.81 244 PHE A C 1
ATOM 1911 O O . PHE A 1 244 ? 13.408 5.965 -7.951 1.00 96.81 244 PHE A O 1
ATOM 1918 N N . GLY A 1 245 ? 11.803 6.342 -6.438 1.00 95.56 245 GLY A N 1
ATOM 1919 C CA . GLY A 1 245 ? 12.094 7.768 -6.288 1.00 95.56 245 GLY A CA 1
ATOM 1920 C C . GLY A 1 245 ? 13.562 8.045 -5.939 1.00 95.56 245 GLY A C 1
ATOM 1921 O O . GLY A 1 245 ? 14.153 8.970 -6.492 1.00 95.56 245 GLY A O 1
ATOM 1922 N N . MET A 1 246 ? 14.182 7.201 -5.104 1.00 93.88 246 MET A N 1
ATOM 1923 C CA . MET A 1 246 ? 15.596 7.322 -4.722 1.00 93.88 246 MET A CA 1
ATOM 1924 C C . MET A 1 246 ? 16.590 6.985 -5.845 1.00 93.88 246 MET A C 1
ATOM 1926 O O . MET A 1 246 ? 17.726 7.456 -5.786 1.00 93.88 246 MET A O 1
ATOM 1930 N N . VAL A 1 247 ? 16.212 6.156 -6.827 1.00 93.81 247 VAL A N 1
ATOM 1931 C CA . VAL A 1 247 ? 17.135 5.638 -7.865 1.00 93.81 247 VAL A CA 1
ATOM 1932 C C . VAL A 1 247 ? 16.744 6.002 -9.300 1.00 93.81 247 VAL A C 1
ATOM 1934 O O . VAL A 1 247 ? 17.525 5.777 -10.221 1.00 93.81 247 VAL A O 1
ATOM 1937 N N . SER A 1 248 ? 15.564 6.586 -9.508 1.00 95.62 248 SER A N 1
ATOM 1938 C CA . SER A 1 248 ? 14.959 6.847 -10.823 1.00 95.62 248 SER A CA 1
ATOM 1939 C C . SER A 1 248 ? 15.912 7.542 -11.798 1.00 95.62 248 SER A C 1
ATOM 1941 O O . SER A 1 248 ? 16.082 7.080 -12.925 1.00 95.62 248 SER A O 1
ATOM 1943 N N . TYR A 1 249 ? 16.609 8.589 -11.353 1.00 93.06 249 TYR A N 1
ATOM 1944 C CA . TYR A 1 249 ? 17.560 9.327 -12.186 1.00 93.06 249 TYR A CA 1
ATOM 1945 C C . TYR A 1 249 ? 18.734 8.466 -12.678 1.00 93.06 249 TYR A C 1
ATOM 1947 O O . TYR A 1 249 ? 19.120 8.546 -13.844 1.00 93.06 249 TYR A O 1
ATOM 1955 N N . GLU A 1 250 ? 19.282 7.599 -11.826 1.00 91.75 250 GLU A N 1
ATOM 1956 C CA . GLU A 1 250 ? 20.405 6.717 -12.179 1.00 91.75 250 GLU A CA 1
ATOM 1957 C C . GLU A 1 250 ? 19.991 5.609 -13.142 1.00 91.75 250 GLU A C 1
ATOM 1959 O O . GLU A 1 250 ? 20.740 5.260 -14.063 1.00 91.75 250 GLU A O 1
ATOM 1964 N N . LEU A 1 251 ? 18.750 5.145 -12.989 1.00 92.94 251 LEU A N 1
ATOM 1965 C CA . LEU A 1 251 ? 18.085 4.254 -13.933 1.00 92.94 251 LEU A CA 1
ATOM 1966 C C . LEU A 1 251 ? 17.726 4.945 -15.256 1.00 92.94 251 LEU A C 1
ATOM 1968 O O . LEU A 1 251 ? 17.321 4.283 -16.205 1.00 92.94 251 LEU A O 1
ATOM 1972 N N . GLY A 1 252 ? 17.941 6.259 -15.364 1.00 95.12 252 GLY A N 1
ATOM 1973 C CA . GLY A 1 252 ? 17.703 7.020 -16.584 1.00 95.12 252 GLY A CA 1
ATOM 1974 C C . GLY A 1 252 ? 16.260 7.487 -16.736 1.00 95.12 252 GLY A C 1
ATOM 1975 O O . GLY A 1 252 ? 15.804 7.635 -17.867 1.00 95.12 252 GLY A O 1
ATOM 1976 N N . PHE A 1 253 ? 15.559 7.740 -15.632 1.00 97.88 253 PHE A N 1
ATOM 1977 C CA . PHE A 1 253 ? 14.210 8.297 -15.616 1.00 97.88 253 PHE A CA 1
ATOM 1978 C C . PHE A 1 253 ? 14.194 9.717 -15.043 1.00 97.88 253 PHE A C 1
ATOM 1980 O O . PHE A 1 253 ? 14.873 10.029 -14.067 1.00 97.88 253 PHE A O 1
ATOM 1987 N N . LEU A 1 254 ? 13.367 10.576 -15.631 1.00 96.69 254 LEU A N 1
ATOM 1988 C CA . LEU A 1 254 ? 12.957 11.859 -15.070 1.00 96.69 254 LEU A CA 1
ATOM 1989 C C . LEU A 1 254 ? 11.476 11.760 -14.728 1.00 96.69 254 LEU A C 1
ATOM 1991 O O . LEU A 1 254 ? 10.642 11.701 -15.629 1.00 96.69 254 LEU A O 1
ATOM 1995 N N . VAL A 1 255 ? 11.161 11.695 -13.438 1.00 97.50 255 VAL A N 1
ATOM 1996 C CA . VAL A 1 255 ? 9.776 11.640 -12.958 1.00 97.50 255 VAL A CA 1
ATOM 1997 C C . VAL A 1 255 ? 9.139 13.017 -13.120 1.00 97.50 255 VAL A C 1
ATOM 1999 O O . VAL A 1 255 ? 9.687 14.007 -12.640 1.00 97.50 255 VAL A O 1
ATOM 2002 N N . GLU A 1 256 ? 7.994 13.074 -13.796 1.00 96.81 256 GLU A N 1
ATOM 2003 C CA . GLU A 1 256 ? 7.227 14.308 -14.000 1.00 96.81 256 GLU A CA 1
ATOM 2004 C C . GLU A 1 256 ? 6.101 14.401 -12.971 1.00 96.81 256 GLU A C 1
ATOM 2006 O O . GLU A 1 256 ? 5.916 15.439 -12.335 1.00 96.81 256 GLU A O 1
ATOM 2011 N N . ALA A 1 257 ? 5.371 13.300 -12.762 1.00 96.38 257 ALA A N 1
ATOM 2012 C CA . ALA A 1 257 ? 4.314 13.251 -11.768 1.00 96.38 257 ALA A CA 1
ATOM 2013 C C . ALA A 1 257 ? 4.014 11.827 -11.285 1.00 96.38 257 ALA A C 1
ATOM 2015 O O . ALA A 1 257 ? 4.139 10.863 -12.034 1.00 96.38 257 ALA A O 1
ATOM 2016 N N . VAL A 1 258 ? 3.578 11.723 -10.027 1.00 95.12 258 VAL A N 1
ATOM 2017 C CA . VAL A 1 258 ? 3.071 10.490 -9.406 1.00 95.12 258 VAL A CA 1
ATOM 2018 C C . VAL A 1 258 ? 1.626 10.732 -8.977 1.00 95.12 258 VAL A C 1
ATOM 2020 O O . VAL A 1 258 ? 1.294 11.809 -8.467 1.00 95.12 258 VAL A O 1
ATOM 2023 N N . HIS A 1 259 ? 0.750 9.774 -9.237 1.00 90.06 259 HIS A N 1
ATOM 2024 C CA . HIS A 1 259 ? -0.699 9.867 -9.128 1.00 90.06 259 HIS A CA 1
ATOM 2025 C C . HIS A 1 259 ? -1.258 8.680 -8.331 1.00 90.06 259 HIS A C 1
ATOM 2027 O O . HIS A 1 259 ? -0.561 7.714 -8.057 1.00 90.06 259 HIS A O 1
ATOM 2033 N N . ILE A 1 260 ? -2.523 8.792 -7.913 1.00 81.81 260 ILE A N 1
ATOM 2034 C CA . ILE A 1 260 ? -3.283 7.685 -7.294 1.00 81.81 260 ILE A CA 1
ATOM 2035 C C . ILE A 1 260 ? -4.048 6.889 -8.365 1.00 81.81 260 ILE A C 1
ATOM 2037 O O . ILE A 1 260 ? -4.483 5.769 -8.129 1.00 81.81 260 ILE A O 1
ATOM 2041 N N . ALA A 1 261 ? -4.301 7.514 -9.516 1.00 86.62 261 ALA A N 1
ATOM 2042 C CA . ALA A 1 261 ? -5.046 6.915 -10.609 1.00 86.62 261 ALA A CA 1
ATOM 2043 C C . ALA A 1 261 ? -4.084 6.274 -11.604 1.00 86.62 261 ALA A C 1
ATOM 2045 O O . ALA A 1 261 ? -3.030 6.840 -11.870 1.00 86.62 261 ALA A O 1
ATOM 2046 N N . PHE A 1 262 ? -4.521 5.169 -12.202 1.00 88.44 262 PHE A N 1
ATOM 2047 C CA . PHE A 1 262 ? -3.795 4.469 -13.252 1.00 88.44 262 PHE A CA 1
ATOM 2048 C C . PHE A 1 262 ? -3.554 5.351 -14.499 1.00 88.44 262 PHE A C 1
ATOM 2050 O O . PHE A 1 262 ? -4.511 5.968 -14.991 1.00 88.44 262 PHE A O 1
ATOM 2057 N N . PRO A 1 263 ? -2.338 5.344 -15.082 1.00 89.62 263 PRO A N 1
ATOM 2058 C CA . PRO A 1 263 ? -1.112 4.747 -14.539 1.00 89.62 263 PRO A CA 1
ATOM 2059 C C . PRO A 1 263 ? -0.537 5.592 -13.392 1.00 89.62 263 PRO A C 1
ATOM 2061 O O . PRO A 1 263 ? -0.601 6.823 -13.442 1.00 89.62 263 PRO A O 1
ATOM 2064 N N . ASP A 1 264 ? 0.070 4.942 -12.400 1.00 94.06 264 ASP A N 1
ATOM 2065 C CA . ASP A 1 264 ? 0.557 5.598 -11.176 1.00 94.06 264 ASP A CA 1
ATOM 2066 C C . ASP A 1 264 ? 1.572 6.723 -11.413 1.00 94.06 264 ASP A C 1
ATOM 2068 O O . ASP A 1 264 ? 1.757 7.592 -10.558 1.00 94.06 264 ASP A O 1
ATOM 2072 N N . CYS A 1 265 ? 2.303 6.704 -12.526 1.00 98.00 265 CYS A N 1
ATOM 2073 C CA . CYS A 1 265 ? 3.391 7.641 -12.754 1.00 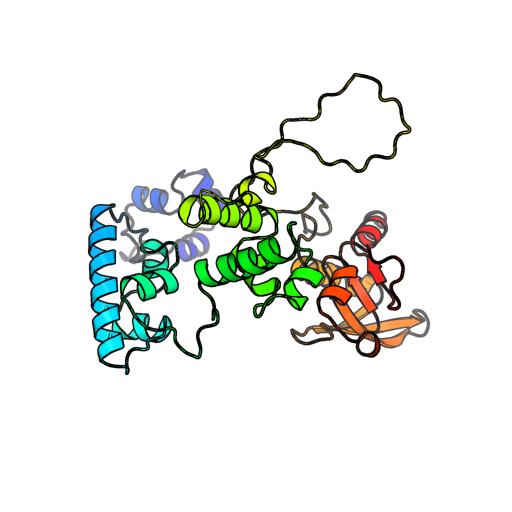98.00 265 CYS A CA 1
ATOM 2074 C C . CYS A 1 265 ? 3.576 8.003 -14.225 1.00 98.00 265 CYS A C 1
ATOM 2076 O O . CYS A 1 265 ? 3.564 7.162 -15.126 1.00 98.00 265 CYS A O 1
ATOM 2078 N N . GLU A 1 266 ? 3.821 9.291 -14.453 1.00 97.94 266 GLU A N 1
ATOM 2079 C CA . GLU A 1 266 ? 4.323 9.809 -15.714 1.00 97.94 266 GLU A CA 1
ATOM 2080 C C . GLU A 1 266 ? 5.788 10.208 -15.558 1.00 97.94 266 GLU A C 1
ATOM 2082 O O . GLU A 1 266 ? 6.166 10.988 -14.676 1.00 97.94 266 GLU A O 1
ATOM 2087 N N . ALA A 1 267 ? 6.624 9.695 -16.453 1.00 98.38 267 ALA A N 1
ATOM 2088 C CA . ALA A 1 267 ? 8.043 9.997 -16.478 1.00 98.38 267 ALA A CA 1
ATOM 2089 C C . ALA A 1 267 ? 8.555 10.135 -17.916 1.00 98.38 267 ALA A C 1
ATOM 2091 O O . ALA A 1 267 ? 7.853 9.894 -18.904 1.00 98.38 267 ALA A O 1
ATOM 2092 N N . LYS A 1 268 ? 9.825 10.512 -18.036 1.00 98.38 268 LYS A N 1
ATOM 2093 C CA . LYS A 1 268 ? 10.599 10.416 -19.270 1.00 98.38 268 LYS A CA 1
ATOM 2094 C C . LYS A 1 268 ? 11.753 9.449 -19.067 1.00 98.38 268 LYS A C 1
ATOM 2096 O O . LYS A 1 268 ? 12.522 9.630 -18.127 1.00 98.38 268 LYS A O 1
ATOM 2101 N N . ARG A 1 269 ? 11.925 8.470 -19.955 1.00 97.75 269 ARG A N 1
ATOM 2102 C CA . ARG A 1 269 ? 13.089 7.570 -19.948 1.00 97.75 269 ARG A CA 1
ATOM 2103 C C . ARG A 1 269 ? 14.130 8.000 -20.974 1.00 97.75 269 ARG A C 1
ATOM 2105 O O . ARG A 1 269 ? 13.792 8.469 -22.062 1.00 97.75 269 ARG A O 1
ATOM 2112 N N . CYS A 1 270 ? 15.402 7.870 -20.623 1.00 96.06 270 CYS A N 1
ATOM 2113 C CA . CYS A 1 270 ? 16.515 8.224 -21.491 1.00 96.06 270 CYS A CA 1
ATOM 2114 C C . CYS A 1 270 ? 16.768 7.105 -22.505 1.00 96.06 270 CYS A C 1
ATOM 2116 O O . CYS A 1 270 ? 17.214 6.023 -22.138 1.00 96.06 270 CYS A O 1
ATOM 2118 N N . ILE A 1 271 ? 16.544 7.390 -23.787 1.00 95.62 271 ILE A N 1
ATOM 2119 C CA . ILE A 1 271 ? 16.790 6.441 -24.888 1.00 95.62 271 ILE A CA 1
ATOM 2120 C C . ILE A 1 271 ? 18.163 6.626 -25.537 1.00 95.62 271 ILE A C 1
ATOM 2122 O O . ILE A 1 271 ? 18.666 5.734 -26.212 1.00 95.62 271 ILE A O 1
ATOM 2126 N N . ASN A 1 272 ? 18.795 7.785 -25.335 1.00 92.81 272 ASN A N 1
ATOM 2127 C CA . ASN A 1 272 ? 20.169 8.031 -25.758 1.00 92.81 272 ASN A CA 1
ATOM 2128 C C . ASN A 1 272 ? 20.832 9.039 -24.813 1.00 92.81 272 ASN A C 1
ATOM 2130 O O . ASN A 1 272 ? 20.531 10.234 -24.856 1.00 92.81 272 ASN A O 1
ATOM 2134 N N . ARG A 1 273 ? 21.773 8.565 -23.986 1.00 87.62 273 ARG A N 1
ATOM 2135 C CA . ARG A 1 273 ? 22.499 9.410 -23.021 1.00 87.62 273 ARG A CA 1
ATOM 2136 C C . ARG A 1 273 ? 23.421 10.435 -23.693 1.00 87.62 273 ARG A C 1
ATOM 2138 O O . ARG A 1 273 ? 23.536 11.548 -23.189 1.00 87.62 273 ARG A O 1
ATOM 2145 N N . LYS A 1 274 ? 24.058 10.096 -24.824 1.00 91.12 274 LYS A N 1
ATOM 2146 C CA . LYS A 1 274 ? 24.994 10.994 -25.536 1.00 91.12 274 LYS A CA 1
ATOM 2147 C C . LYS A 1 274 ? 24.263 12.173 -26.172 1.00 91.12 274 LYS A C 1
ATOM 2149 O O . LYS A 1 274 ? 24.680 13.314 -26.022 1.00 91.12 274 LYS A O 1
ATOM 2154 N N . GLU A 1 275 ? 23.151 11.885 -26.840 1.00 93.62 275 GLU A N 1
ATOM 2155 C CA . GLU A 1 275 ? 22.313 12.886 -27.511 1.00 93.62 275 GLU A CA 1
ATOM 2156 C C . GLU A 1 275 ? 21.277 13.520 -26.573 1.00 93.62 275 GLU A C 1
ATOM 2158 O O . GLU A 1 275 ? 20.512 14.381 -26.999 1.00 93.62 275 GLU A O 1
ATOM 2163 N N . LYS A 1 276 ? 21.234 13.093 -25.301 1.00 91.75 276 LYS A N 1
ATOM 2164 C CA . LYS A 1 276 ? 20.251 13.527 -24.297 1.00 91.75 276 LYS A CA 1
ATOM 2165 C C . LYS A 1 276 ? 18.811 13.416 -24.813 1.00 91.75 276 LYS A C 1
ATOM 2167 O O . LYS A 1 276 ? 18.006 14.326 -24.620 1.00 91.75 276 LYS A O 1
ATOM 2172 N N . ARG A 1 277 ? 18.488 12.306 -25.482 1.00 95.69 277 ARG A N 1
ATOM 2173 C CA . ARG A 1 277 ? 17.135 12.040 -25.987 1.00 95.69 277 ARG A CA 1
ATOM 2174 C C . ARG A 1 277 ? 16.319 11.294 -24.946 1.00 95.69 277 ARG A C 1
ATOM 2176 O O . ARG A 1 277 ? 16.790 10.324 -24.349 1.00 95.69 277 ARG A O 1
ATOM 2183 N N . TRP A 1 278 ? 15.086 11.749 -24.784 1.00 97.06 278 TRP A N 1
ATOM 2184 C CA . TRP A 1 278 ? 14.139 11.265 -23.795 1.00 97.06 278 TRP A CA 1
ATOM 2185 C C . TRP A 1 278 ? 12.808 10.970 -24.470 1.00 97.06 278 TRP A C 1
ATOM 2187 O O . TRP A 1 278 ? 12.412 11.697 -25.383 1.00 97.06 278 TRP A O 1
ATOM 2197 N N . GLU A 1 279 ? 12.109 9.946 -24.002 1.00 97.50 279 GLU A N 1
ATOM 2198 C CA . GLU A 1 279 ? 10.748 9.640 -24.437 1.00 97.50 279 GLU A CA 1
ATOM 2199 C C . GLU A 1 279 ? 9.817 9.491 -23.240 1.00 97.50 279 GLU A C 1
ATOM 2201 O O . GLU A 1 279 ? 10.256 9.125 -22.150 1.00 97.50 279 GLU A O 1
ATOM 2206 N N . ARG A 1 280 ? 8.536 9.813 -23.436 1.00 98.12 280 ARG A N 1
ATOM 2207 C CA . ARG A 1 280 ? 7.513 9.652 -22.400 1.00 98.12 280 ARG A CA 1
ATOM 2208 C C . ARG A 1 280 ? 7.331 8.167 -22.089 1.00 98.12 280 ARG A C 1
ATOM 2210 O O . ARG A 1 280 ? 7.294 7.355 -23.006 1.00 98.12 280 ARG A O 1
ATOM 2217 N N . VAL A 1 281 ? 7.170 7.852 -20.809 1.00 98.31 281 VAL A N 1
ATOM 2218 C CA . VAL A 1 281 ? 6.841 6.515 -20.314 1.00 98.31 281 VAL A CA 1
ATOM 2219 C C . VAL A 1 281 ? 5.781 6.633 -19.217 1.00 98.31 281 VAL A C 1
ATOM 2221 O O . VAL A 1 281 ? 5.881 7.491 -18.336 1.00 98.31 281 VAL A O 1
ATOM 2224 N N . ARG A 1 282 ? 4.748 5.797 -19.299 1.00 98.25 282 ARG A N 1
ATOM 2225 C CA . ARG A 1 282 ? 3.730 5.605 -18.262 1.00 98.25 282 ARG A CA 1
ATOM 2226 C C . ARG A 1 282 ? 4.109 4.398 -17.421 1.00 98.25 282 ARG A C 1
ATOM 2228 O O . ARG A 1 282 ? 4.318 3.318 -17.974 1.00 98.25 282 ARG A O 1
ATOM 2235 N N . ILE A 1 283 ? 4.219 4.600 -16.117 1.00 98.38 283 ILE A N 1
ATOM 2236 C CA . ILE A 1 283 ? 4.731 3.610 -15.178 1.00 98.38 283 ILE A CA 1
ATOM 2237 C C . ILE A 1 283 ? 3.620 3.207 -14.215 1.00 98.38 283 ILE A C 1
ATOM 2239 O O . ILE A 1 283 ? 2.981 4.082 -13.635 1.00 98.38 283 ILE A O 1
ATOM 2243 N N . GLU A 1 284 ? 3.452 1.903 -14.015 1.00 98.00 284 GLU A N 1
ATOM 2244 C CA . GLU A 1 284 ? 2.676 1.352 -12.900 1.00 98.00 284 GLU A CA 1
ATOM 2245 C C . GLU A 1 284 ? 3.613 0.813 -11.818 1.00 98.00 284 GLU A C 1
ATOM 2247 O O . GLU A 1 284 ? 4.593 0.122 -12.133 1.00 98.00 284 GLU A O 1
ATOM 2252 N N . PHE A 1 285 ? 3.326 1.118 -10.550 1.00 97.69 285 PHE A N 1
ATOM 2253 C CA . PHE A 1 285 ? 4.093 0.596 -9.427 1.00 97.69 285 PHE A CA 1
ATOM 2254 C C . PHE A 1 285 ? 3.383 -0.584 -8.790 1.00 97.69 285 PHE A C 1
ATOM 2256 O O . PHE A 1 285 ? 2.249 -0.488 -8.346 1.00 97.69 285 PHE A O 1
ATOM 2263 N N . GLU A 1 286 ? 4.098 -1.693 -8.648 1.00 94.81 286 GLU A N 1
ATOM 2264 C CA . GLU A 1 286 ? 3.533 -2.896 -8.050 1.00 94.81 286 GLU A CA 1
ATOM 2265 C C . GLU A 1 286 ? 4.475 -3.483 -7.006 1.00 94.81 286 GLU A C 1
ATOM 2267 O O . GLU A 1 286 ? 5.694 -3.457 -7.157 1.00 94.81 286 GLU A O 1
ATOM 2272 N N . PHE A 1 287 ? 3.952 -4.079 -5.932 1.00 94.50 287 PHE A N 1
ATOM 2273 C CA . PHE A 1 287 ? 4.836 -4.837 -5.040 1.00 94.50 287 PHE A CA 1
ATOM 2274 C C . PHE A 1 287 ? 5.365 -6.089 -5.757 1.00 94.50 287 PHE A C 1
ATOM 2276 O O . PHE A 1 287 ? 6.568 -6.348 -5.780 1.00 94.50 287 PHE A O 1
ATOM 2283 N N . GLN A 1 288 ? 4.462 -6.817 -6.411 1.00 89.50 288 GLN A N 1
ATOM 2284 C CA . GLN A 1 288 ? 4.769 -7.950 -7.275 1.00 89.50 288 GLN A CA 1
ATOM 2285 C C . GLN A 1 288 ? 4.221 -7.677 -8.670 1.00 89.50 288 GLN A C 1
ATOM 2287 O O . GLN A 1 288 ? 3.049 -7.343 -8.785 1.00 89.50 288 GLN A O 1
ATOM 2292 N N . SER A 1 289 ? 4.993 -7.897 -9.737 1.00 86.88 289 SER A N 1
ATOM 2293 C CA . SER A 1 289 ? 4.538 -7.571 -11.106 1.00 86.88 289 SER A CA 1
ATOM 2294 C C . SER A 1 289 ? 3.185 -8.189 -11.498 1.00 86.88 289 SER A C 1
ATOM 2296 O O . SER A 1 289 ? 2.439 -7.603 -12.273 1.00 86.88 289 SER A O 1
ATOM 2298 N N . ARG A 1 290 ? 2.830 -9.365 -10.952 1.00 88.31 290 ARG A N 1
ATOM 2299 C CA . ARG A 1 290 ? 1.538 -10.013 -11.228 1.00 88.31 290 ARG A CA 1
ATOM 2300 C C . ARG A 1 290 ? 0.333 -9.274 -10.631 1.00 88.31 290 ARG A C 1
ATOM 2302 O 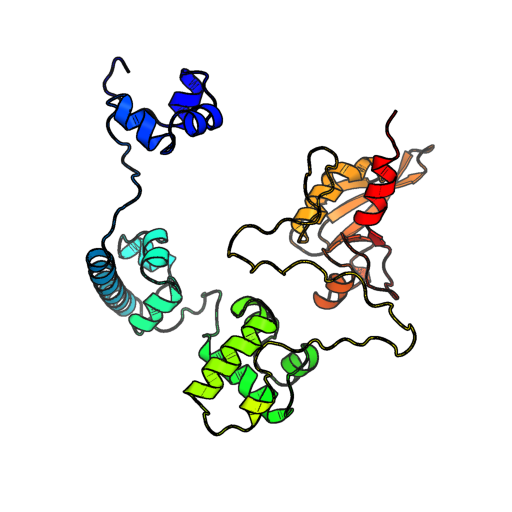O . ARG A 1 290 ? -0.794 -9.578 -11.012 1.00 88.31 290 ARG A O 1
ATOM 2309 N N . ASN A 1 291 ? 0.541 -8.371 -9.672 1.00 85.25 291 ASN A N 1
ATOM 2310 C CA . ASN A 1 291 ? -0.538 -7.582 -9.077 1.00 85.25 291 ASN A CA 1
ATOM 2311 C C . ASN A 1 291 ? -1.209 -6.685 -10.125 1.00 85.25 291 ASN A C 1
ATOM 2313 O O . ASN A 1 291 ? -2.427 -6.544 -10.077 1.00 85.25 291 ASN A O 1
ATOM 2317 N N . PHE A 1 292 ? -0.470 -6.270 -11.160 1.00 83.69 292 PHE A N 1
ATOM 2318 C CA . PHE A 1 292 ? -1.015 -5.575 -12.327 1.00 83.69 292 PHE A CA 1
ATOM 2319 C C . PHE A 1 292 ? -2.207 -6.329 -12.946 1.00 83.69 292 PHE A C 1
ATOM 2321 O O . PHE A 1 292 ? -3.261 -5.755 -13.225 1.00 83.69 292 PHE A O 1
ATOM 2328 N N . LEU A 1 293 ? -2.074 -7.655 -13.110 1.00 76.62 293 LEU A N 1
ATOM 2329 C CA . LEU A 1 293 ? -3.161 -8.517 -13.589 1.00 76.62 293 LEU A CA 1
ATOM 2330 C C . LEU A 1 293 ? -4.324 -8.580 -12.597 1.00 76.62 293 LEU A C 1
ATOM 2332 O O . LEU A 1 293 ? -5.483 -8.615 -13.006 1.00 76.62 293 LEU A O 1
ATOM 2336 N N . ALA A 1 294 ? -4.019 -8.630 -11.299 1.00 71.00 294 ALA A N 1
ATOM 2337 C CA . ALA A 1 294 ? -5.022 -8.715 -10.244 1.00 71.00 294 ALA A CA 1
ATOM 2338 C C . ALA A 1 294 ? -5.852 -7.426 -10.120 1.00 71.00 294 ALA A C 1
ATOM 2340 O O . ALA A 1 294 ? -7.031 -7.501 -9.770 1.00 71.00 294 ALA A O 1
ATOM 2341 N N . HIS A 1 295 ? -5.261 -6.271 -10.434 1.00 73.00 295 HIS A N 1
ATOM 2342 C CA . HIS A 1 295 ? -5.929 -4.970 -10.462 1.00 73.00 295 HIS A CA 1
ATOM 2343 C C . HIS A 1 295 ? -6.768 -4.745 -11.732 1.00 73.00 295 HIS A C 1
ATOM 2345 O O . HIS A 1 295 ? -7.663 -3.901 -11.738 1.00 73.00 295 HIS A O 1
ATOM 2351 N N . GLY A 1 296 ? -6.559 -5.547 -12.784 1.00 79.12 296 GLY A N 1
ATOM 2352 C CA . GLY A 1 296 ? -7.359 -5.493 -14.010 1.00 79.12 296 GLY A CA 1
ATOM 2353 C C . GLY A 1 296 ? -7.052 -4.283 -14.895 1.00 79.12 296 GLY A C 1
ATOM 2354 O O . GLY A 1 296 ? -7.917 -3.845 -15.654 1.00 79.12 296 GLY A O 1
ATOM 2355 N N . HIS A 1 297 ? -5.841 -3.733 -14.794 1.00 82.19 297 HIS A N 1
ATOM 2356 C CA . HIS A 1 297 ? -5.393 -2.623 -15.627 1.00 82.19 297 HIS A CA 1
ATOM 2357 C C . HIS A 1 297 ? -5.219 -3.043 -17.093 1.00 82.19 297 HIS A C 1
ATOM 2359 O O . HIS A 1 297 ? -4.794 -4.160 -17.388 1.00 82.19 297 HIS A O 1
ATOM 2365 N N . ASP A 1 298 ? -5.546 -2.141 -18.026 1.00 85.00 298 ASP A N 1
ATOM 2366 C CA . ASP A 1 298 ? -5.317 -2.361 -19.458 1.00 85.00 298 ASP A CA 1
ATOM 2367 C C . ASP A 1 298 ? -3.820 -2.184 -19.768 1.00 85.00 298 ASP A C 1
ATOM 2369 O O . ASP A 1 298 ? -3.307 -1.068 -19.622 1.00 85.00 298 ASP A O 1
ATOM 2373 N N . PRO A 1 299 ? -3.111 -3.223 -20.257 1.00 87.56 299 PRO A N 1
ATOM 2374 C CA . PRO A 1 299 ? -1.708 -3.112 -20.643 1.00 87.56 299 PRO A CA 1
ATOM 2375 C C . PRO A 1 299 ? -1.417 -2.004 -21.658 1.00 87.56 299 PRO A C 1
ATOM 2377 O O . PRO A 1 299 ? -0.308 -1.497 -21.695 1.00 87.56 299 PRO A O 1
ATOM 2380 N N . LYS A 1 300 ? -2.390 -1.571 -22.471 1.00 90.94 300 LYS A N 1
ATOM 2381 C CA . LYS A 1 300 ? -2.195 -0.460 -23.425 1.00 90.94 300 LYS A CA 1
ATOM 2382 C C . LYS A 1 300 ? -2.060 0.905 -22.742 1.00 90.94 300 LYS A C 1
ATOM 2384 O O . LYS A 1 300 ? -1.582 1.872 -23.347 1.00 90.94 300 LYS A O 1
ATOM 2389 N N . GLY A 1 301 ? -2.524 1.008 -21.499 1.00 91.06 301 GLY A N 1
ATOM 2390 C CA . GLY A 1 301 ? -2.440 2.204 -20.668 1.00 91.06 301 GLY A CA 1
ATOM 2391 C C . GLY A 1 301 ? -1.090 2.392 -19.973 1.00 91.06 301 GLY A C 1
ATOM 2392 O O . GLY A 1 301 ? -0.839 3.481 -19.463 1.00 91.06 301 GLY A O 1
ATOM 2393 N N . CYS A 1 302 ? -0.233 1.370 -19.987 1.00 94.75 302 CYS A N 1
ATOM 2394 C CA . CYS A 1 302 ? 1.015 1.309 -19.238 1.00 94.75 302 CYS A CA 1
ATOM 2395 C C . CYS A 1 302 ? 2.165 0.902 -20.163 1.00 94.75 302 CYS A C 1
ATOM 2397 O O . CYS A 1 302 ? 2.031 -0.016 -20.965 1.00 94.75 302 CYS A O 1
ATOM 2399 N N . ASP A 1 303 ? 3.295 1.592 -20.059 1.00 97.00 303 ASP A N 1
ATOM 2400 C CA . ASP A 1 303 ? 4.467 1.312 -20.889 1.00 97.00 303 ASP A CA 1
ATOM 2401 C C . ASP A 1 303 ? 5.531 0.514 -20.110 1.00 97.00 303 ASP A C 1
ATOM 2403 O O . ASP A 1 303 ? 6.348 -0.175 -20.718 1.00 97.00 303 ASP A O 1
ATOM 2407 N N . LEU A 1 304 ? 5.523 0.598 -18.773 1.00 98.00 304 LEU A N 1
ATOM 2408 C CA . LEU A 1 304 ? 6.523 -0.000 -17.887 1.00 98.00 304 LEU A CA 1
ATOM 2409 C C . LEU A 1 304 ? 5.922 -0.358 -16.520 1.00 98.00 304 LEU A C 1
ATOM 2411 O O . LEU A 1 304 ? 5.266 0.470 -15.896 1.00 98.00 304 LEU A O 1
ATOM 2415 N N . ILE A 1 305 ? 6.228 -1.542 -15.995 1.00 97.88 305 ILE A N 1
ATOM 2416 C CA . ILE A 1 305 ? 5.978 -1.882 -14.588 1.00 97.88 305 ILE A CA 1
ATOM 2417 C C . ILE A 1 305 ? 7.275 -1.708 -13.803 1.00 97.88 305 ILE A C 1
ATOM 2419 O O . ILE A 1 305 ? 8.315 -2.249 -14.178 1.00 97.88 305 ILE A O 1
ATOM 2423 N N . VAL A 1 306 ? 7.218 -1.005 -12.677 1.00 98.31 306 VAL A N 1
ATOM 2424 C CA . VAL A 1 306 ? 8.305 -0.986 -11.692 1.00 98.31 306 VAL A CA 1
ATOM 2425 C C . VAL A 1 306 ? 7.839 -1.749 -10.460 1.00 98.31 306 VAL A C 1
ATOM 2427 O O . VAL A 1 306 ? 6.848 -1.374 -9.836 1.00 98.31 306 VAL A O 1
ATOM 2430 N N . CYS A 1 307 ? 8.550 -2.814 -10.087 1.00 96.81 307 CYS A N 1
ATOM 2431 C CA . CYS A 1 307 ? 8.153 -3.648 -8.955 1.00 96.81 307 CYS A CA 1
ATOM 2432 C C . CYS A 1 307 ? 9.295 -4.048 -8.027 1.00 96.81 307 CYS A C 1
ATOM 2434 O O . CYS A 1 307 ? 10.463 -3.990 -8.403 1.00 96.81 307 CYS A O 1
ATOM 2436 N N . TRP A 1 308 ? 8.966 -4.486 -6.805 1.00 96.06 308 TRP A N 1
ATOM 2437 C CA . TRP A 1 308 ? 9.967 -5.099 -5.926 1.00 96.06 308 TRP A CA 1
ATOM 2438 C C . TRP A 1 308 ? 10.368 -6.488 -6.428 1.00 96.06 308 TRP A C 1
ATOM 2440 O O . TRP A 1 308 ? 11.557 -6.763 -6.543 1.00 96.06 308 TRP A O 1
ATOM 2450 N N . GLU A 1 309 ? 9.387 -7.330 -6.762 1.00 90.31 309 GLU A N 1
ATOM 2451 C CA . GLU A 1 309 ? 9.594 -8.710 -7.216 1.00 90.31 309 GLU A CA 1
ATOM 2452 C C . GLU A 1 309 ? 8.886 -8.958 -8.555 1.00 90.31 309 GLU A C 1
ATOM 2454 O O . GLU A 1 309 ? 7.665 -8.789 -8.676 1.00 90.31 309 GLU A O 1
ATOM 2459 N N . HIS A 1 310 ? 9.639 -9.403 -9.562 1.00 93.50 310 HIS A N 1
ATOM 2460 C CA . HIS A 1 310 ? 9.065 -9.809 -10.837 1.00 93.50 310 HIS A CA 1
ATOM 2461 C C . HIS A 1 310 ? 8.718 -11.302 -10.817 1.00 93.50 310 HIS A C 1
ATOM 2463 O O . HIS A 1 310 ? 9.581 -12.172 -10.797 1.00 93.50 310 HIS A O 1
ATOM 2469 N N . ASN A 1 311 ? 7.421 -11.602 -10.824 1.00 87.81 311 ASN A N 1
ATOM 2470 C CA . ASN A 1 311 ? 6.877 -12.960 -10.750 1.00 87.81 311 ASN A CA 1
ATOM 2471 C C . ASN A 1 311 ? 5.816 -13.251 -11.828 1.00 87.81 311 ASN A C 1
ATOM 2473 O O . ASN A 1 311 ? 5.028 -14.189 -11.695 1.00 87.81 311 ASN A O 1
ATOM 2477 N N . TRP A 1 312 ? 5.786 -12.451 -12.897 1.00 87.69 312 TRP A N 1
ATOM 2478 C CA . TRP A 1 312 ? 4.888 -12.627 -14.036 1.00 87.69 312 TRP A CA 1
ATOM 2479 C C . TRP A 1 312 ? 5.685 -13.013 -15.290 1.00 87.69 312 TRP A C 1
ATOM 2481 O O . TRP A 1 312 ? 6.104 -12.161 -16.061 1.00 87.69 312 TRP A O 1
ATOM 2491 N N . ARG A 1 313 ? 5.881 -14.323 -15.490 1.00 84.25 313 ARG A N 1
ATOM 2492 C CA . ARG A 1 313 ? 6.752 -14.887 -16.541 1.00 84.25 313 ARG A CA 1
ATOM 2493 C C . ARG A 1 313 ? 6.393 -14.453 -17.968 1.00 84.25 313 ARG A C 1
ATOM 2495 O O . ARG A 1 313 ? 7.291 -14.182 -18.754 1.00 84.25 313 ARG A O 1
ATOM 2502 N N . ASP A 1 314 ? 5.101 -14.379 -18.279 1.00 86.31 314 ASP A N 1
ATOM 2503 C CA . ASP A 1 314 ? 4.586 -14.026 -19.610 1.00 86.31 314 ASP A CA 1
ATOM 2504 C C . ASP A 1 314 ? 4.067 -12.576 -19.647 1.00 86.31 314 ASP A C 1
ATOM 2506 O O . ASP A 1 314 ? 3.020 -12.287 -20.232 1.00 86.31 314 ASP A O 1
ATOM 2510 N N . CYS A 1 315 ? 4.748 -11.665 -18.943 1.00 88.19 315 CYS A N 1
ATOM 2511 C CA . CYS A 1 315 ? 4.365 -10.258 -18.874 1.00 88.19 315 CYS A CA 1
ATOM 2512 C C . CYS A 1 315 ? 4.544 -9.574 -20.242 1.00 88.19 315 CYS A C 1
ATOM 2514 O O . CYS A 1 315 ? 5.657 -9.558 -20.769 1.00 88.19 315 CYS A O 1
ATOM 2516 N N . PRO A 1 316 ? 3.483 -8.985 -20.829 1.00 89.62 316 PRO A N 1
ATOM 2517 C CA . PRO A 1 316 ? 3.566 -8.300 -22.116 1.00 89.62 316 PRO A CA 1
ATOM 2518 C C . PRO A 1 316 ? 4.103 -6.865 -21.997 1.00 89.62 316 PRO A C 1
ATOM 2520 O O . PRO A 1 316 ? 4.337 -6.223 -23.018 1.00 89.62 316 PRO A O 1
ATOM 2523 N N . ILE A 1 317 ? 4.249 -6.353 -20.772 1.00 94.19 317 ILE A N 1
ATOM 2524 C CA . ILE A 1 317 ? 4.754 -5.011 -20.463 1.00 94.19 317 ILE A CA 1
ATOM 2525 C C . ILE A 1 317 ? 6.211 -5.144 -20.013 1.00 94.19 317 ILE A C 1
ATOM 2527 O O . ILE A 1 317 ? 6.574 -6.117 -19.351 1.00 94.19 317 ILE A O 1
ATOM 2531 N N . GLU A 1 318 ? 7.045 -4.170 -20.360 1.00 94.94 318 GLU A N 1
ATOM 2532 C CA . GLU A 1 318 ? 8.424 -4.092 -19.875 1.00 94.94 318 GLU A CA 1
ATOM 2533 C C . GLU A 1 318 ? 8.450 -3.967 -18.339 1.00 94.94 318 GLU A C 1
ATOM 2535 O O . GLU A 1 318 ? 7.599 -3.290 -17.760 1.00 94.94 318 GLU A O 1
ATOM 2540 N N . VAL A 1 319 ? 9.406 -4.616 -17.661 1.00 97.00 319 VAL A N 1
ATOM 2541 C CA . VAL A 1 319 ? 9.467 -4.642 -16.188 1.00 97.00 319 VAL A CA 1
ATOM 2542 C C . VAL A 1 319 ? 10.847 -4.250 -15.670 1.00 97.00 319 VAL A C 1
ATOM 2544 O O . VAL A 1 319 ? 11.864 -4.782 -16.109 1.00 97.00 319 VAL A O 1
ATOM 2547 N N . VAL A 1 320 ? 10.868 -3.365 -14.673 1.00 96.81 320 VAL A N 1
ATOM 2548 C CA . VAL A 1 320 ? 12.040 -3.051 -13.848 1.00 96.81 320 VAL A CA 1
ATOM 2549 C C . VAL A 1 320 ? 11.837 -3.641 -12.454 1.00 96.81 320 VAL A C 1
ATOM 2551 O O . VAL A 1 320 ? 11.023 -3.153 -11.669 1.00 96.81 320 VAL A O 1
ATOM 2554 N N . GLU A 1 321 ? 12.606 -4.680 -12.129 1.00 96.44 321 GLU A N 1
ATOM 2555 C CA . GLU A 1 321 ? 12.633 -5.287 -10.796 1.00 96.44 321 GLU A CA 1
ATOM 2556 C C . GLU A 1 321 ? 13.666 -4.587 -9.901 1.00 96.44 321 GLU A C 1
ATOM 2558 O O . GLU A 1 321 ? 14.878 -4.768 -10.047 1.00 96.44 321 GLU A O 1
ATOM 2563 N N . LEU A 1 322 ? 13.192 -3.804 -8.930 1.00 94.88 322 LEU A N 1
ATOM 2564 C CA . LEU A 1 322 ? 14.054 -3.025 -8.045 1.00 94.88 322 LEU A CA 1
ATOM 2565 C C . LEU A 1 322 ? 14.966 -3.894 -7.178 1.00 94.88 322 LEU A C 1
ATOM 2567 O O . LEU A 1 322 ? 16.081 -3.470 -6.885 1.00 94.88 322 LEU A O 1
ATOM 2571 N N . ARG A 1 323 ? 14.546 -5.106 -6.793 1.00 90.38 323 ARG A N 1
ATOM 2572 C CA . ARG A 1 323 ? 15.388 -6.009 -5.995 1.00 90.38 323 ARG A CA 1
ATOM 2573 C C . ARG A 1 323 ? 16.680 -6.385 -6.721 1.00 90.38 323 ARG A C 1
ATOM 2575 O O . ARG A 1 323 ? 17.740 -6.356 -6.103 1.00 90.38 323 ARG A O 1
ATOM 2582 N N . GLN A 1 324 ? 16.609 -6.665 -8.023 1.00 88.19 324 GLN A N 1
ATOM 2583 C CA . GLN A 1 324 ? 17.791 -6.945 -8.851 1.00 88.19 324 GLN A CA 1
ATOM 2584 C C . GLN A 1 324 ? 18.600 -5.677 -9.119 1.00 88.19 324 GLN A C 1
ATOM 2586 O O . GLN A 1 324 ? 19.826 -5.681 -9.027 1.00 88.19 324 GLN A O 1
ATOM 2591 N N . VAL A 1 325 ? 17.916 -4.564 -9.395 1.00 87.44 325 VAL A N 1
ATOM 2592 C CA . VAL A 1 325 ? 18.564 -3.263 -9.605 1.00 87.44 325 VAL A CA 1
ATOM 2593 C C . VAL A 1 325 ? 19.427 -2.868 -8.407 1.00 87.44 325 VAL A C 1
ATOM 2595 O O . VAL A 1 325 ? 20.548 -2.396 -8.595 1.00 87.44 325 VAL A O 1
ATOM 2598 N N . LEU A 1 326 ? 18.946 -3.080 -7.180 1.00 84.75 326 LEU A N 1
ATOM 2599 C CA . LEU A 1 326 ? 19.710 -2.764 -5.975 1.00 84.75 326 LEU A CA 1
ATOM 2600 C C . LEU A 1 326 ? 21.058 -3.480 -5.925 1.00 84.75 326 LEU A C 1
ATOM 2602 O O . LEU A 1 326 ? 22.047 -2.849 -5.564 1.00 84.75 326 LEU A O 1
ATOM 2606 N N . MET A 1 327 ? 21.112 -4.749 -6.337 1.00 81.19 327 MET A N 1
ATOM 2607 C CA . MET A 1 327 ? 22.365 -5.509 -6.384 1.00 81.19 327 MET A CA 1
ATOM 2608 C C . MET A 1 327 ? 23.371 -4.842 -7.331 1.00 81.19 327 MET A C 1
ATOM 2610 O O . MET A 1 327 ? 24.540 -4.706 -6.998 1.00 81.19 327 MET A O 1
ATOM 2614 N N . THR A 1 328 ? 22.901 -4.322 -8.469 1.00 82.75 328 THR A N 1
ATOM 2615 C CA . THR A 1 328 ? 23.770 -3.634 -9.439 1.00 82.75 328 THR A CA 1
ATOM 2616 C C . THR A 1 328 ? 24.225 -2.242 -8.990 1.00 82.75 328 THR A C 1
ATOM 2618 O O . THR A 1 328 ? 25.319 -1.812 -9.348 1.00 82.75 328 THR A O 1
ATOM 2621 N N . LEU A 1 329 ? 23.401 -1.522 -8.219 1.00 78.31 329 LEU A N 1
ATOM 2622 C CA . LEU A 1 329 ? 23.706 -0.163 -7.759 1.00 78.31 329 LEU A CA 1
ATOM 2623 C C . LEU A 1 329 ? 24.527 -0.135 -6.462 1.00 78.31 329 LEU A C 1
ATOM 2625 O O . LEU A 1 329 ? 25.177 0.873 -6.179 1.00 78.31 329 LEU A O 1
ATOM 2629 N N . ASP A 1 330 ? 24.507 -1.203 -5.664 1.00 66.06 330 ASP A N 1
ATOM 2630 C CA . ASP A 1 330 ? 25.339 -1.304 -4.457 1.00 66.06 330 ASP A CA 1
ATOM 2631 C C . ASP A 1 330 ? 26.796 -1.680 -4.793 1.00 66.06 330 ASP A C 1
ATOM 2633 O O . ASP A 1 330 ? 27.721 -1.198 -4.138 1.00 66.06 330 ASP A O 1
ATOM 2637 N N . ASP A 1 331 ? 27.013 -2.419 -5.890 1.00 51.72 331 ASP A N 1
ATOM 2638 C CA . ASP A 1 331 ? 28.347 -2.712 -6.444 1.00 51.72 331 ASP A CA 1
ATOM 2639 C C . ASP A 1 331 ? 29.030 -1.472 -7.051 1.00 51.72 331 ASP A C 1
ATOM 2641 O O . ASP A 1 331 ? 30.248 -1.439 -7.237 1.00 51.72 331 ASP A O 1
ATOM 2645 N N . SER A 1 332 ? 28.267 -0.410 -7.323 1.00 48.19 332 SER A N 1
ATOM 2646 C CA . SER A 1 332 ? 28.803 0.894 -7.714 1.00 48.19 332 SER A CA 1
ATOM 2647 C C . SER A 1 332 ? 29.145 1.756 -6.494 1.00 48.19 332 SER A C 1
ATOM 2649 O O . SER A 1 332 ? 28.512 2.781 -6.238 1.00 48.19 332 SER A O 1
ATOM 2651 N N . LYS A 1 333 ? 30.179 1.368 -5.741 1.00 36.72 333 LYS A N 1
ATOM 2652 C CA . LYS A 1 333 ? 30.905 2.298 -4.859 1.00 36.72 333 LYS A CA 1
ATOM 2653 C C . LYS A 1 333 ? 32.278 2.634 -5.456 1.00 36.72 333 LYS A C 1
ATOM 2655 O O . LYS A 1 333 ? 32.916 1.736 -6.001 1.00 36.72 333 LYS A O 1
ATOM 2660 N N . PRO A 1 334 ? 32.721 3.904 -5.394 1.00 37.72 334 PRO A N 1
ATOM 2661 C CA . PRO A 1 334 ? 34.121 4.257 -5.619 1.00 37.72 334 PRO A CA 1
ATOM 2662 C C . PRO A 1 334 ? 35.051 3.643 -4.568 1.00 37.72 334 PRO A C 1
ATOM 2664 O O . PRO A 1 334 ? 34.581 3.390 -3.431 1.00 37.72 334 PRO A O 1
#

Sequence (334 aa):
AENGGVISAREFVQKGGFSREVITRLFDGGWSELRNAAGIAPHPYAPHNDTANDLDAKRMAMITAAKNIAAQSDGVTSAREFAQRSGFSRDLIYRVFEGGWSELREAAGIAPHPSDPRPYTDEQLLKAYHEVVSKLRKIPTINQFNREAQISWSAVNSRFRGQRGIVSRYREWLIAFEPQSDLIELIPVSGVEVGDSDPSLQSDPSASLPKEWGKTNRTVYGEPISFRGLRHAPVNEQGVVYLFGMVSYELGFLVEAVHIAFPDCEAKRCINRKEKRWERVRIEFEFQSRNFLAHGHDPKGCDLIVCWEHNWRDCPIEVVELRQVLMTLDDSKP

Radius of gyration: 27.16 Å; Cα contacts (8 Å, |Δi|>4): 346; chains: 1; bounding box: 68×69×67 Å

Secondary structure (DSSP, 8-state):
-TT-----HHHHHHHH---HHHHHHH-TTHHHHHHHHTTPPPPS-PPP---HHHHHHHHHHHHHHHHHHHHTTTT---HHHHHHHH---HHHHHHH-TTTHHHHHHHHTPPPPTT-S----HHHHHHHHHHHHHHHTSPPPHHHHHHH-SS-HHHHHHHHTSHHHHHHHHHHHHHHH-TT-GGGTTS--S--------S--PPPS------PPPPPSSPP--SEEEETTEEE--SSHHHHHHHHHHHTTTTTEEEEEE-SSSSSEEEEEEEETTTTEEEEEEEEEEEETTHHHHHT--GGG-SEEEEEE---TT-SSEEEEHHHHHHHHHS---